Protein AF-A0A5P1V327-F1 (afdb_monomer)

Mean predicted aligned error: 9.62 Å

Sequence (192 aa):
MDKKFLIKRLPLVLVLVLLLPSCALKERFQEFKDDNLERAKVFLARLPLVKRYVSLYPPPKEFYQEVKGMVEWIKGAKVPDLYKEEQKAVLKHWEEIENLYKSKYYRRCERELKKLKPKAETLKNKLETYRETLKREAMQKYQALEQKAKEVLKTKKGEDRLKIELYLWKLRSLITLEDYDSFNKEIENAPF

Structure (mmCIF, N/CA/C/O backbone):
data_AF-A0A5P1V327-F1
#
_entry.id   AF-A0A5P1V327-F1
#
loop_
_atom_site.group_PDB
_atom_site.id
_atom_site.type_symbol
_atom_site.label_atom_id
_atom_site.label_alt_id
_atom_site.label_comp_id
_atom_site.label_asym_id
_atom_site.label_entity_id
_atom_site.label_seq_id
_atom_site.pdbx_PDB_ins_co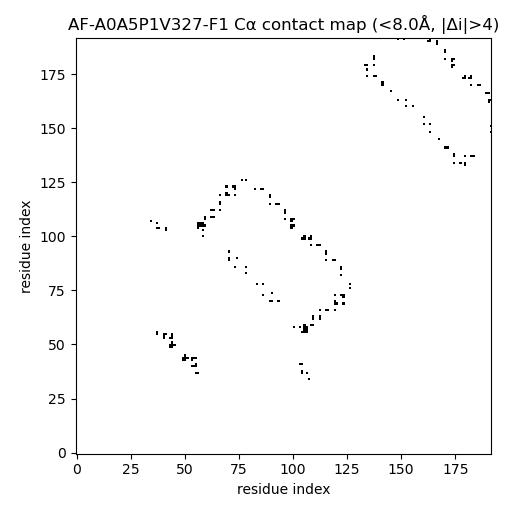de
_atom_site.Cartn_x
_atom_site.Cartn_y
_atom_site.Cartn_z
_atom_site.occupancy
_atom_site.B_iso_or_equiv
_atom_site.auth_seq_id
_atom_site.auth_comp_id
_atom_site.auth_asym_id
_atom_site.auth_atom_id
_atom_site.pdbx_PDB_model_num
ATOM 1 N N . MET A 1 1 ? 8.138 55.073 -18.328 1.00 48.94 1 MET A N 1
ATOM 2 C CA . MET A 1 1 ? 8.873 53.788 -18.280 1.00 48.94 1 MET A CA 1
ATOM 3 C C . MET A 1 1 ? 9.273 53.408 -19.695 1.00 48.94 1 MET A C 1
ATOM 5 O O . MET A 1 1 ? 8.411 53.228 -20.547 1.00 48.94 1 MET A O 1
ATOM 9 N N . ASP A 1 2 ? 10.576 53.412 -19.965 1.00 46.69 2 ASP A N 1
ATOM 10 C CA . ASP A 1 2 ? 11.146 53.444 -21.312 1.00 46.69 2 ASP A CA 1
ATOM 11 C C . ASP A 1 2 ? 10.927 52.163 -22.124 1.00 46.69 2 ASP A C 1
ATOM 13 O O . ASP A 1 2 ? 11.468 51.101 -21.813 1.00 46.69 2 ASP A O 1
ATOM 17 N N . LYS A 1 3 ? 10.232 52.290 -23.264 1.00 50.75 3 LYS A N 1
ATOM 18 C CA . LYS A 1 3 ? 10.083 51.232 -24.285 1.00 50.75 3 LYS A CA 1
ATOM 19 C C . LYS A 1 3 ? 11.436 50.675 -24.771 1.00 50.75 3 LYS A C 1
ATOM 21 O O . LYS A 1 3 ? 11.522 49.516 -25.165 1.00 50.75 3 LYS A O 1
ATOM 26 N N . LYS A 1 4 ? 12.515 51.464 -24.676 1.00 51.09 4 LYS A N 1
ATOM 27 C CA . LYS A 1 4 ? 13.894 51.048 -25.000 1.00 51.09 4 LYS A CA 1
ATOM 28 C C . LYS A 1 4 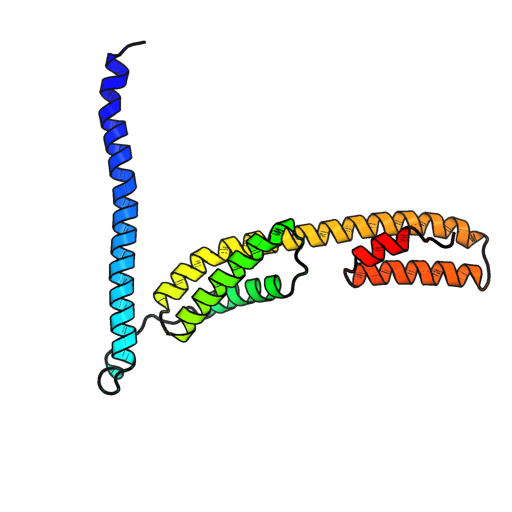? 14.471 50.015 -24.017 1.00 51.09 4 LYS A C 1
ATOM 30 O O . LYS A 1 4 ? 15.360 49.257 -24.398 1.00 51.09 4 LYS A O 1
ATOM 35 N N . PHE A 1 5 ? 13.970 49.958 -22.781 1.00 50.47 5 PHE A N 1
ATOM 36 C CA . PHE A 1 5 ? 14.443 49.026 -21.750 1.00 50.47 5 PHE A CA 1
ATOM 37 C C . PHE A 1 5 ? 13.876 47.608 -21.948 1.00 50.47 5 PHE A C 1
ATOM 39 O O . PHE A 1 5 ? 14.581 46.621 -21.746 1.00 50.47 5 PHE A O 1
ATOM 46 N N . LEU A 1 6 ? 12.631 47.511 -22.430 1.00 51.97 6 LEU A N 1
ATOM 47 C CA . LEU A 1 6 ? 11.965 46.248 -22.779 1.00 51.97 6 LEU A CA 1
ATOM 48 C C . LEU A 1 6 ? 12.607 45.569 -23.999 1.00 51.97 6 LEU A C 1
ATOM 50 O O . LEU A 1 6 ? 12.879 44.372 -23.958 1.00 51.97 6 LEU A O 1
ATOM 54 N N . ILE A 1 7 ? 12.934 46.331 -25.049 1.00 57.59 7 ILE A N 1
ATOM 55 C CA . ILE A 1 7 ? 13.516 45.792 -26.293 1.00 57.59 7 ILE A CA 1
ATOM 56 C C . ILE A 1 7 ? 14.935 45.243 -26.067 1.00 57.59 7 ILE A C 1
ATOM 58 O O . ILE A 1 7 ? 15.289 44.218 -26.640 1.00 57.59 7 ILE A O 1
ATOM 62 N N . LYS A 1 8 ? 15.738 45.862 -25.187 1.00 58.59 8 LYS A N 1
ATOM 63 C CA . LYS A 1 8 ? 17.104 45.390 -24.885 1.00 58.59 8 LYS A CA 1
ATOM 64 C C . LYS A 1 8 ? 17.148 44.062 -24.120 1.00 58.59 8 LYS A C 1
ATOM 66 O O . LYS A 1 8 ? 18.130 43.338 -24.245 1.00 58.59 8 LYS A O 1
ATOM 71 N N . ARG A 1 9 ? 16.115 43.726 -23.337 1.00 59.72 9 ARG A N 1
ATOM 72 C CA . ARG A 1 9 ? 16.033 42.449 -22.595 1.00 59.72 9 ARG A CA 1
ATOM 73 C C . ARG A 1 9 ? 15.237 41.366 -23.325 1.00 59.72 9 ARG A C 1
ATOM 75 O O . ARG A 1 9 ? 15.410 40.192 -23.013 1.00 59.72 9 ARG A O 1
ATOM 82 N N . LEU A 1 10 ? 14.430 41.738 -24.319 1.00 64.50 10 LEU A N 1
ATOM 83 C CA . LEU A 1 10 ? 13.657 40.815 -25.152 1.00 64.50 10 LEU A CA 1
ATOM 84 C C . LEU A 1 10 ? 14.494 39.705 -25.819 1.00 64.50 10 LEU A C 1
ATOM 86 O O . LEU A 1 10 ? 14.095 38.551 -25.695 1.00 64.50 10 LEU A O 1
ATOM 90 N N . PRO A 1 11 ? 15.655 39.974 -26.460 1.00 70.31 11 PRO A N 1
ATOM 91 C CA . PRO A 1 11 ? 16.468 38.909 -27.051 1.00 70.31 11 PRO A CA 1
ATOM 92 C C . PRO A 1 11 ? 17.059 37.978 -25.989 1.00 70.31 11 PRO A C 1
ATOM 94 O O . PRO A 1 11 ? 17.194 36.788 -26.236 1.00 70.31 11 PRO A O 1
ATOM 97 N N . LEU A 1 12 ? 17.347 38.484 -24.786 1.00 66.44 12 LEU A N 1
ATOM 98 C CA . LEU A 1 12 ? 17.866 37.675 -23.683 1.00 66.44 12 LEU A CA 1
ATOM 99 C C . LEU A 1 12 ? 16.795 36.713 -23.146 1.00 66.44 12 LEU A C 1
ATOM 101 O O . LEU A 1 12 ? 17.078 35.543 -22.909 1.00 66.44 12 LEU A O 1
ATOM 105 N N . VAL A 1 13 ? 15.548 37.186 -23.031 1.00 67.31 13 VAL A N 1
ATOM 106 C CA . VAL A 1 13 ? 14.386 36.350 -22.692 1.00 67.31 13 VAL A CA 1
ATOM 107 C C . VAL A 1 13 ? 14.095 35.346 -23.809 1.00 67.31 13 VAL A C 1
ATOM 109 O O . VAL A 1 13 ? 13.859 34.181 -23.515 1.00 67.31 13 VAL A O 1
ATOM 112 N N . LEU A 1 14 ? 14.177 35.7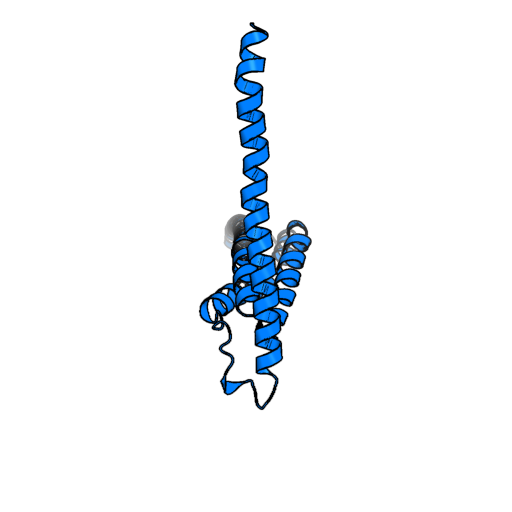49 -25.082 1.00 65.50 14 LEU A N 1
ATOM 113 C CA . LEU A 1 14 ? 13.964 34.852 -26.223 1.00 65.50 14 LEU A CA 1
ATOM 114 C C . LEU A 1 14 ? 15.028 33.743 -26.285 1.00 65.50 14 LEU A C 1
ATOM 116 O O . LEU A 1 14 ? 14.694 32.586 -26.512 1.00 65.50 14 LEU A O 1
ATOM 120 N N . VAL A 1 15 ? 16.296 34.076 -26.026 1.00 65.44 15 VAL A N 1
ATOM 121 C CA . VAL A 1 15 ? 17.403 33.109 -25.948 1.00 65.44 15 VAL A CA 1
ATOM 122 C C . VAL A 1 15 ? 17.220 32.161 -24.760 1.00 65.44 15 VAL A C 1
ATOM 124 O O . VAL A 1 15 ? 17.385 30.957 -24.928 1.00 65.44 15 VAL A O 1
ATOM 127 N N . LEU A 1 16 ? 16.795 32.651 -23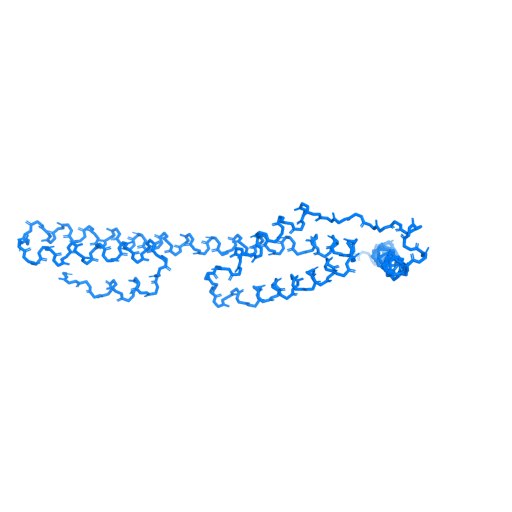.589 1.00 62.75 16 LEU A N 1
ATOM 128 C CA . LEU A 1 16 ? 16.449 31.790 -22.450 1.00 62.75 16 LEU A CA 1
ATOM 129 C C . LEU A 1 16 ? 15.275 30.849 -22.770 1.00 62.75 16 LEU A C 1
ATOM 131 O O . LEU A 1 16 ? 15.351 29.658 -22.479 1.00 62.75 16 LEU A O 1
ATOM 135 N N . VAL A 1 17 ? 14.223 31.350 -23.421 1.00 62.03 17 VAL A N 1
ATOM 136 C CA . VAL A 1 17 ? 13.046 30.558 -23.820 1.00 62.03 17 VAL A CA 1
ATOM 137 C C . VAL A 1 17 ? 13.381 29.533 -24.911 1.00 62.03 17 VAL A C 1
ATOM 139 O O . VAL A 1 17 ? 12.777 28.466 -24.929 1.00 62.03 17 VAL A O 1
ATOM 142 N N . LEU A 1 18 ? 14.363 29.801 -25.779 1.00 58.56 18 LEU A N 1
ATOM 143 C CA . LEU A 1 18 ? 14.831 28.867 -26.813 1.00 58.56 18 LEU A CA 1
ATOM 144 C C . LEU A 1 18 ? 15.860 27.846 -26.294 1.00 58.56 18 LEU A C 1
ATOM 146 O O . LEU A 1 18 ? 15.922 26.728 -26.806 1.00 58.56 18 LEU A O 1
ATOM 150 N N . LEU A 1 19 ? 16.640 28.180 -25.261 1.00 56.69 19 LEU A N 1
ATOM 151 C CA . LEU A 1 19 ? 17.625 27.268 -24.667 1.00 56.69 19 LEU A CA 1
ATOM 152 C C . LEU A 1 19 ? 16.987 26.238 -23.725 1.00 56.69 19 LEU A C 1
ATOM 154 O O . LEU A 1 19 ? 17.408 25.082 -23.728 1.00 56.69 19 LEU A O 1
ATOM 158 N N . LEU A 1 20 ? 15.943 26.605 -22.977 1.00 56.72 20 LEU A N 1
ATOM 159 C CA . LEU A 1 20 ? 15.211 25.692 -22.085 1.00 56.72 20 LEU A CA 1
ATOM 160 C C . LEU A 1 20 ? 14.686 24.411 -22.781 1.00 56.72 20 LEU A C 1
ATOM 162 O O . LEU A 1 20 ? 14.928 23.318 -22.260 1.00 56.72 20 LEU A O 1
ATOM 166 N N . PRO A 1 21 ? 14.033 24.471 -23.960 1.00 59.50 21 PRO A N 1
ATOM 167 C CA . PRO A 1 21 ? 13.582 23.272 -24.659 1.00 59.50 21 PRO A CA 1
ATOM 168 C C . PRO A 1 21 ? 14.732 22.454 -25.254 1.00 59.50 21 PRO A C 1
ATOM 170 O O . PRO A 1 21 ? 14.562 21.250 -25.419 1.00 59.50 21 PRO A O 1
ATOM 173 N N . SER A 1 22 ? 15.903 23.043 -25.534 1.00 60.03 22 SER A N 1
ATOM 174 C CA . SER A 1 22 ? 17.041 22.306 -26.108 1.00 60.03 22 SER A CA 1
ATOM 175 C C . SER A 1 22 ? 17.612 21.242 -25.161 1.00 60.03 22 SER A C 1
ATOM 177 O O . SER A 1 22 ? 17.967 20.152 -25.615 1.00 60.03 22 SER A O 1
ATOM 179 N N . CYS A 1 23 ? 17.624 21.498 -23.846 1.00 60.97 23 CYS A N 1
ATOM 180 C CA . CYS A 1 23 ? 18.054 20.511 -22.849 1.00 60.97 23 CYS A CA 1
ATOM 181 C C . CYS A 1 23 ? 17.059 19.350 -22.747 1.00 60.97 23 CYS A C 1
ATOM 183 O O . CYS A 1 23 ? 17.459 18.190 -22.842 1.00 60.97 23 CYS A O 1
ATOM 185 N N . ALA A 1 24 ? 15.760 19.652 -22.662 1.00 68.06 24 ALA A N 1
ATOM 186 C CA . ALA A 1 24 ? 14.712 18.632 -22.626 1.00 68.06 24 ALA A CA 1
ATOM 187 C C . ALA A 1 24 ? 14.662 17.797 -23.922 1.00 68.06 24 ALA A C 1
ATOM 189 O O . ALA A 1 24 ? 14.423 16.589 -23.880 1.00 68.06 24 ALA A O 1
ATOM 190 N N . LEU A 1 25 ? 14.918 18.411 -25.085 1.00 71.25 25 LEU A N 1
ATOM 191 C CA . LEU A 1 25 ? 14.993 17.697 -26.364 1.00 71.25 25 LEU A CA 1
ATOM 192 C C . LEU A 1 25 ? 16.201 16.758 -26.418 1.00 71.25 25 LEU A C 1
ATOM 194 O O . LEU A 1 25 ? 16.084 15.633 -26.904 1.00 71.25 25 LEU A O 1
ATOM 198 N N . LYS A 1 26 ? 17.352 17.209 -25.907 1.00 75.69 26 LYS A N 1
ATOM 199 C CA . LYS A 1 26 ? 18.582 16.416 -25.856 1.00 75.69 26 LYS A CA 1
ATOM 200 C C . LYS A 1 26 ? 18.420 15.193 -24.955 1.00 75.69 26 LYS A C 1
ATOM 202 O O . LYS A 1 26 ? 18.813 14.101 -25.358 1.00 75.69 26 LYS A O 1
ATOM 207 N N . GLU A 1 27 ? 17.799 15.353 -23.787 1.00 75.44 27 GLU A N 1
ATOM 208 C CA . GLU A 1 27 ? 17.474 14.236 -22.890 1.00 75.44 27 GLU A CA 1
ATOM 209 C C . GLU A 1 27 ? 16.523 13.236 -23.555 1.00 75.44 27 GLU A C 1
ATOM 211 O O . GLU A 1 27 ? 16.830 12.048 -23.601 1.00 75.44 27 GLU A O 1
ATOM 216 N N . ARG A 1 28 ? 15.431 13.705 -24.174 1.00 73.38 28 ARG A N 1
ATOM 217 C CA . ARG A 1 28 ? 14.491 12.832 -24.905 1.00 73.38 28 ARG A CA 1
ATOM 218 C C . ARG A 1 28 ? 15.150 12.081 -26.061 1.00 73.38 28 ARG A C 1
ATOM 220 O O . ARG A 1 28 ? 14.856 10.908 -26.282 1.00 73.38 28 ARG A O 1
ATOM 227 N N . PHE A 1 29 ? 16.037 12.738 -26.807 1.00 81.75 29 PHE A N 1
ATOM 228 C CA . PHE A 1 29 ? 16.769 12.097 -27.899 1.00 81.75 29 PHE A CA 1
ATOM 229 C C . PHE A 1 29 ? 17.739 11.030 -27.379 1.00 81.75 29 PHE A C 1
ATOM 231 O O . PHE A 1 29 ? 17.845 9.943 -27.953 1.00 81.75 29 PHE A O 1
ATOM 238 N N . GLN A 1 30 ? 18.413 11.318 -26.266 1.00 81.75 30 GLN A N 1
ATOM 239 C CA . GLN A 1 30 ? 19.296 10.367 -25.608 1.00 81.75 30 GLN A CA 1
ATOM 240 C C . GLN A 1 30 ? 18.511 9.153 -25.088 1.00 81.75 30 GLN A C 1
ATOM 242 O O . GLN A 1 30 ? 18.901 8.021 -25.370 1.00 81.75 30 GLN A O 1
ATOM 247 N N . GLU A 1 31 ? 17.364 9.369 -24.435 1.00 85.81 31 GLU A N 1
ATOM 248 C CA . GLU A 1 31 ? 16.456 8.297 -24.007 1.00 85.81 31 GLU A CA 1
ATOM 249 C C . GLU A 1 31 ? 15.990 7.433 -25.183 1.00 85.81 31 GLU A C 1
ATOM 251 O O . GLU A 1 31 ? 16.038 6.208 -25.098 1.00 85.81 31 GLU A O 1
ATOM 256 N N . PHE A 1 32 ? 15.609 8.045 -26.308 1.00 83.94 32 PHE A N 1
ATOM 257 C CA . PHE A 1 32 ? 15.207 7.314 -27.511 1.00 83.94 32 PHE A CA 1
ATOM 258 C C . PHE A 1 32 ? 16.331 6.425 -28.061 1.00 83.94 32 PHE A C 1
ATOM 260 O O . PHE A 1 32 ? 16.110 5.256 -28.390 1.00 83.94 32 PHE A O 1
ATOM 267 N N . LYS A 1 33 ? 17.555 6.961 -28.151 1.00 87.69 33 LYS A N 1
ATOM 268 C CA . LYS A 1 33 ? 18.732 6.196 -28.589 1.00 87.69 33 LYS A CA 1
ATOM 269 C C . LYS A 1 33 ? 19.001 5.020 -27.652 1.00 87.69 33 LYS A C 1
ATOM 271 O O . LYS A 1 33 ? 19.255 3.904 -28.107 1.00 87.69 33 LYS A O 1
ATOM 276 N N . ASP A 1 34 ? 18.924 5.279 -26.355 1.00 88.44 34 ASP A N 1
ATOM 277 C CA . ASP A 1 34 ? 19.158 4.299 -25.306 1.00 88.44 34 ASP A CA 1
ATOM 278 C C . ASP A 1 34 ? 18.118 3.169 -25.317 1.00 88.44 34 ASP A C 1
ATOM 280 O O . ASP A 1 34 ? 18.484 2.004 -25.148 1.00 88.44 34 ASP A O 1
ATOM 284 N N . ASP A 1 35 ? 16.859 3.490 -25.610 1.00 88.62 35 ASP A N 1
ATOM 285 C CA . ASP A 1 35 ? 15.757 2.526 -25.685 1.00 88.62 35 ASP A CA 1
ATOM 286 C C . ASP A 1 35 ? 15.859 1.621 -26.907 1.00 88.62 35 ASP A C 1
ATOM 288 O O . ASP A 1 35 ? 15.626 0.413 -26.818 1.00 88.62 35 ASP A O 1
ATOM 292 N N . ASN A 1 36 ? 16.243 2.183 -28.053 1.00 89.50 36 ASN A N 1
ATOM 293 C CA . ASN A 1 36 ? 16.472 1.393 -29.258 1.00 89.50 36 ASN A CA 1
ATOM 294 C C . ASN A 1 36 ? 17.679 0.468 -29.095 1.00 89.50 36 ASN A C 1
ATOM 296 O O . ASN A 1 36 ? 17.618 -0.698 -29.492 1.00 89.50 36 ASN A O 1
ATOM 300 N N . LEU A 1 37 ? 18.752 0.957 -28.465 1.00 90.25 37 LEU A N 1
ATOM 301 C CA . LEU A 1 37 ? 19.921 0.140 -28.153 1.00 90.25 37 LEU A CA 1
ATOM 302 C C . LEU A 1 37 ? 19.561 -1.000 -27.195 1.00 90.25 37 LEU A C 1
ATOM 304 O O . LEU A 1 37 ? 19.959 -2.142 -27.423 1.00 90.25 37 LEU A O 1
ATOM 308 N N . GLU A 1 38 ? 18.800 -0.712 -26.137 1.00 91.88 38 GLU A N 1
ATOM 309 C CA . GLU A 1 38 ? 18.330 -1.733 -25.204 1.00 91.88 38 GLU A CA 1
ATOM 310 C C . GLU A 1 38 ? 17.450 -2.768 -25.911 1.00 91.88 38 GLU A C 1
ATOM 312 O O . GLU A 1 38 ? 17.677 -3.965 -25.754 1.00 91.88 38 GLU A O 1
ATOM 317 N N . ARG A 1 39 ? 16.512 -2.335 -26.760 1.00 92.50 39 ARG A N 1
ATOM 318 C CA . ARG A 1 39 ? 15.658 -3.236 -27.546 1.00 92.50 39 ARG A CA 1
ATOM 319 C C . ARG A 1 39 ? 16.462 -4.155 -28.454 1.00 92.50 39 ARG A C 1
ATOM 321 O O . ARG A 1 39 ? 16.208 -5.359 -28.464 1.00 92.50 39 ARG A O 1
ATOM 328 N N . ALA A 1 40 ? 17.446 -3.615 -29.169 1.00 91.44 40 ALA A N 1
ATOM 329 C CA . ALA A 1 40 ? 18.338 -4.410 -30.003 1.00 91.44 40 ALA A CA 1
ATOM 330 C C . ALA A 1 40 ? 19.111 -5.436 -29.162 1.00 91.44 40 ALA A C 1
ATOM 332 O O . ALA A 1 40 ? 19.130 -6.618 -29.498 1.00 91.44 40 ALA A O 1
ATOM 333 N N . LYS A 1 41 ? 19.680 -5.024 -28.022 1.00 91.62 41 LYS A N 1
ATOM 334 C CA . LYS A 1 41 ? 20.392 -5.933 -27.113 1.00 91.62 41 LYS A CA 1
ATOM 335 C C . LYS A 1 41 ? 19.482 -7.026 -26.548 1.00 91.62 41 LYS A C 1
ATOM 337 O O . LYS A 1 41 ? 19.856 -8.194 -26.580 1.00 91.62 41 LYS A O 1
ATOM 342 N N . VAL A 1 42 ? 18.282 -6.688 -26.077 1.00 92.12 42 VAL A N 1
ATOM 343 C CA . VAL A 1 42 ? 17.308 -7.666 -25.559 1.00 92.12 42 VAL A CA 1
ATOM 344 C C . VAL A 1 42 ? 16.898 -8.660 -26.645 1.00 92.12 42 VAL A C 1
ATOM 346 O O . VAL A 1 42 ? 16.807 -9.854 -26.366 1.00 92.12 42 VAL A O 1
ATOM 349 N N . PHE A 1 43 ? 16.688 -8.196 -27.880 1.00 92.31 43 PHE A N 1
ATOM 350 C CA . PHE A 1 43 ? 16.395 -9.063 -29.020 1.00 92.31 43 PHE A CA 1
ATOM 351 C C . PHE A 1 43 ? 17.562 -10.013 -29.326 1.00 92.31 43 PHE A C 1
ATOM 353 O O . PHE A 1 43 ? 17.375 -11.229 -29.347 1.00 92.31 43 PHE A O 1
ATOM 360 N N . LEU A 1 44 ? 18.778 -9.482 -29.482 1.00 91.88 44 LEU A N 1
ATOM 361 C CA . LEU A 1 44 ? 19.971 -10.280 -29.784 1.00 91.88 44 LEU A CA 1
ATOM 362 C C . LEU A 1 44 ? 20.301 -11.283 -28.667 1.00 91.88 44 LEU A C 1
ATOM 364 O O . LEU A 1 44 ? 20.727 -12.400 -28.949 1.00 91.88 44 LEU A O 1
ATOM 368 N N . ALA A 1 45 ? 20.042 -10.931 -27.404 1.00 90.06 45 ALA A N 1
ATOM 369 C CA . ALA A 1 45 ? 20.228 -11.819 -26.257 1.00 90.06 45 ALA A CA 1
ATOM 370 C C . ALA A 1 45 ? 19.281 -13.036 -26.250 1.00 90.06 45 ALA A C 1
ATOM 372 O O . ALA A 1 45 ? 19.524 -13.993 -25.512 1.00 90.06 45 ALA A O 1
ATOM 373 N N . ARG A 1 46 ? 18.213 -13.031 -27.062 1.00 90.25 46 ARG A N 1
ATOM 374 C CA . ARG A 1 46 ? 17.320 -14.189 -27.254 1.00 90.25 46 ARG A CA 1
ATOM 375 C C . ARG A 1 46 ? 17.817 -15.148 -28.338 1.00 90.25 46 ARG A C 1
ATOM 377 O O . ARG A 1 46 ? 17.352 -16.282 -28.387 1.00 90.25 46 ARG A O 1
ATOM 384 N N . LEU A 1 47 ? 18.766 -14.731 -29.180 1.00 91.56 47 LEU A N 1
ATOM 385 C CA . LEU A 1 47 ? 19.304 -15.562 -30.255 1.00 91.56 47 LEU A CA 1
ATOM 386 C C . LEU A 1 47 ? 20.412 -16.492 -29.720 1.00 91.56 47 LEU A C 1
ATOM 388 O O . LEU A 1 47 ? 21.378 -16.012 -29.119 1.00 91.56 47 LEU A O 1
ATOM 392 N N . PRO A 1 48 ? 20.339 -17.816 -29.953 1.00 86.44 48 PRO A N 1
ATOM 393 C CA . PRO A 1 48 ? 21.209 -18.801 -29.300 1.00 86.44 48 PRO A CA 1
ATOM 394 C C . PRO A 1 48 ? 22.705 -18.630 -29.604 1.00 86.44 48 PRO A C 1
ATOM 396 O O . PRO A 1 48 ? 23.526 -18.877 -28.723 1.00 86.44 48 PRO A O 1
ATOM 399 N N . LEU A 1 49 ? 23.059 -18.164 -30.806 1.00 88.62 49 LEU A N 1
ATOM 400 C CA . LEU A 1 49 ? 24.452 -17.969 -31.236 1.00 88.62 49 LEU A CA 1
ATOM 401 C C . LEU A 1 49 ? 25.040 -16.619 -30.800 1.00 88.62 49 LEU A C 1
ATOM 403 O O . LEU A 1 49 ? 26.250 -16.494 -30.614 1.00 88.62 49 LEU A O 1
ATOM 407 N N . VAL A 1 50 ? 24.183 -15.613 -30.618 1.00 87.00 50 VAL A N 1
ATOM 408 C CA . VAL A 1 50 ? 24.599 -14.224 -30.376 1.00 87.00 50 VAL A CA 1
ATOM 409 C C . VAL A 1 50 ? 24.556 -13.877 -28.888 1.00 87.00 50 VAL A C 1
ATOM 411 O O . VAL A 1 50 ? 25.337 -13.042 -28.437 1.00 87.00 50 VAL A O 1
ATOM 414 N N . LYS A 1 51 ? 23.729 -14.568 -28.086 1.00 87.12 51 LYS A N 1
ATOM 415 C CA . LYS A 1 51 ? 23.514 -14.263 -26.659 1.00 87.12 51 LYS A CA 1
ATOM 416 C C . LYS A 1 51 ? 24.794 -14.138 -25.828 1.00 87.12 51 LYS A C 1
ATOM 418 O O . LYS A 1 51 ? 24.855 -13.289 -24.949 1.00 87.12 51 LYS A O 1
ATOM 423 N N . ARG A 1 52 ? 25.825 -14.946 -26.114 1.00 89.19 52 ARG A N 1
ATOM 424 C CA . ARG A 1 52 ? 27.101 -14.940 -25.369 1.00 89.19 52 ARG A CA 1
ATOM 425 C C . ARG A 1 52 ? 27.934 -13.673 -25.591 1.00 89.19 52 ARG A C 1
ATOM 427 O O . ARG A 1 52 ? 28.820 -13.390 -24.799 1.00 89.19 52 ARG A O 1
ATOM 434 N N . TYR A 1 53 ? 27.639 -12.923 -26.651 1.00 88.62 53 TYR A N 1
ATOM 435 C CA . TYR A 1 53 ? 28.334 -11.690 -27.023 1.00 88.62 53 TYR A CA 1
ATOM 436 C C . TYR A 1 53 ? 27.557 -10.428 -26.638 1.00 88.62 53 TYR A C 1
ATOM 438 O O . TYR A 1 53 ? 28.026 -9.315 -26.866 1.00 88.62 53 TYR A O 1
ATOM 446 N N . VAL A 1 54 ? 26.359 -10.579 -26.065 1.00 88.06 54 VAL A N 1
ATOM 447 C CA . VAL A 1 54 ? 25.483 -9.458 -25.730 1.00 88.06 54 VAL A CA 1
ATOM 448 C C . VAL A 1 54 ? 25.397 -9.317 -24.221 1.00 88.06 54 VAL A C 1
ATOM 450 O O . VAL A 1 54 ? 24.763 -10.118 -23.541 1.00 88.06 54 VAL A O 1
ATOM 453 N N . SER A 1 55 ? 25.998 -8.249 -23.704 1.00 89.44 55 SER A N 1
ATOM 454 C CA . SER A 1 55 ? 25.821 -7.846 -22.311 1.00 89.44 55 SER A CA 1
ATOM 455 C C . SER A 1 55 ? 24.602 -6.929 -22.178 1.00 89.44 55 SER A C 1
ATOM 457 O O . SER A 1 55 ? 24.534 -5.858 -22.802 1.00 89.44 55 SER A O 1
ATOM 459 N N . LEU A 1 56 ? 23.624 -7.379 -21.389 1.00 90.56 56 LEU A N 1
ATOM 460 C CA . LEU A 1 56 ? 22.445 -6.599 -21.020 1.00 90.56 56 LEU A CA 1
ATOM 461 C C . LEU A 1 56 ? 22.777 -5.628 -19.884 1.00 90.56 56 LEU A C 1
ATOM 463 O O . LEU A 1 56 ? 23.709 -5.844 -19.112 1.00 90.56 56 LEU A O 1
ATOM 467 N N . TYR A 1 57 ? 21.978 -4.568 -19.769 1.00 90.69 57 TYR A N 1
ATOM 468 C CA . TYR A 1 57 ? 22.019 -3.698 -18.597 1.00 90.69 57 TYR A CA 1
ATOM 469 C C . TYR A 1 57 ? 21.731 -4.527 -17.327 1.00 90.69 57 TYR A C 1
ATOM 471 O O . TYR A 1 57 ? 20.865 -5.402 -17.386 1.00 90.69 57 TYR A O 1
ATOM 479 N N . PRO A 1 58 ? 22.441 -4.326 -16.202 1.00 93.25 58 PRO A N 1
ATOM 480 C CA . PRO A 1 58 ? 22.206 -5.116 -14.999 1.00 93.25 58 PRO A CA 1
ATOM 481 C C . PRO A 1 58 ? 20.791 -4.879 -14.438 1.00 93.25 58 PRO A C 1
ATOM 483 O O . PRO A 1 58 ? 20.269 -3.767 -14.516 1.00 93.25 58 PRO A O 1
ATOM 486 N N . PRO A 1 59 ? 20.146 -5.903 -13.855 1.00 94.75 59 PRO A N 1
ATOM 487 C CA . PRO A 1 59 ? 18.823 -5.747 -13.264 1.00 94.75 59 PRO A CA 1
ATOM 488 C C . PRO A 1 59 ? 18.877 -4.845 -12.016 1.00 94.75 59 PRO A C 1
ATOM 490 O O . PRO A 1 59 ? 19.683 -5.119 -11.123 1.00 94.75 59 PRO A O 1
ATOM 493 N N . PRO A 1 60 ? 17.982 -3.845 -11.875 1.00 95.25 60 PRO A N 1
ATOM 494 C CA . PRO A 1 60 ? 17.922 -2.973 -10.699 1.00 95.25 60 PRO A CA 1
ATOM 495 C C . PRO A 1 60 ? 17.233 -3.687 -9.522 1.00 95.25 60 PRO A C 1
ATOM 497 O O . PRO A 1 60 ? 16.143 -3.307 -9.108 1.00 95.25 60 PRO A O 1
ATOM 500 N N . LYS A 1 61 ? 17.819 -4.786 -9.022 1.00 96.00 61 LYS A N 1
ATOM 501 C CA . LYS A 1 61 ? 17.169 -5.706 -8.066 1.00 96.00 61 LYS A CA 1
ATOM 502 C C . LYS A 1 61 ? 16.731 -5.019 -6.775 1.00 96.00 61 LYS A C 1
ATOM 504 O O . LYS A 1 61 ? 15.565 -5.125 -6.418 1.00 96.00 61 LYS A O 1
ATOM 509 N N . GLU A 1 62 ? 17.647 -4.337 -6.095 1.00 96.44 62 GLU A N 1
ATOM 510 C CA . GLU A 1 62 ? 17.376 -3.698 -4.800 1.00 96.44 62 GLU A CA 1
ATOM 511 C C . GLU A 1 62 ? 16.302 -2.622 -4.939 1.00 96.44 62 GLU A C 1
ATOM 513 O O . GLU A 1 62 ? 15.287 -2.659 -4.250 1.00 96.44 62 GLU A O 1
ATOM 518 N N . PHE A 1 63 ? 16.471 -1.739 -5.924 1.00 96.00 63 PHE A N 1
ATOM 519 C CA . PHE A 1 63 ? 15.527 -0.663 -6.195 1.00 96.00 63 PHE A CA 1
ATOM 520 C C . PHE A 1 63 ? 14.138 -1.178 -6.598 1.00 96.00 63 PHE A C 1
ATOM 522 O O . PHE A 1 63 ? 13.118 -0.642 -6.175 1.00 96.00 63 PHE A O 1
ATOM 529 N N . TYR A 1 64 ? 14.085 -2.263 -7.375 1.00 97.00 64 TYR A N 1
ATOM 530 C CA . TYR A 1 64 ? 12.832 -2.929 -7.712 1.00 97.00 64 TYR A CA 1
ATOM 531 C C . TYR A 1 64 ? 12.131 -3.485 -6.468 1.00 97.00 64 TYR A C 1
ATOM 533 O O . TYR A 1 64 ? 10.929 -3.286 -6.323 1.00 97.00 64 TYR A O 1
ATOM 541 N N . GLN A 1 65 ? 12.854 -4.166 -5.569 1.00 97.75 65 GLN A N 1
ATOM 542 C CA . GLN A 1 65 ? 12.262 -4.720 -4.344 1.00 97.75 65 GLN A CA 1
ATOM 543 C C . GLN A 1 65 ? 11.784 -3.625 -3.388 1.00 97.75 65 GLN A C 1
ATOM 545 O O . GLN A 1 65 ? 10.714 -3.759 -2.800 1.00 97.75 65 GLN A O 1
ATOM 550 N N . GLU A 1 66 ? 12.535 -2.528 -3.276 1.00 97.00 66 GLU A N 1
ATOM 551 C CA . GLU A 1 66 ? 12.146 -1.367 -2.473 1.00 97.00 66 GLU A CA 1
ATOM 552 C C . GLU A 1 66 ? 10.791 -0.806 -2.936 1.00 97.00 66 GLU A C 1
ATOM 554 O O . GLU A 1 66 ? 9.844 -0.712 -2.153 1.00 97.00 66 GLU A O 1
ATOM 559 N N . VAL A 1 67 ? 10.667 -0.488 -4.230 1.00 97.19 67 VAL A N 1
ATOM 560 C CA . VAL A 1 67 ? 9.421 0.053 -4.795 1.00 97.19 67 VAL A CA 1
ATOM 561 C C . VAL A 1 67 ? 8.298 -0.985 -4.746 1.00 97.19 67 VAL A C 1
ATOM 563 O O . VAL A 1 67 ? 7.163 -0.634 -4.424 1.00 97.19 67 VAL A O 1
ATOM 566 N N . LYS A 1 68 ? 8.605 -2.266 -4.986 1.00 97.69 68 LYS A N 1
ATOM 567 C CA . LYS A 1 68 ? 7.638 -3.363 -4.874 1.00 97.69 68 LYS A CA 1
ATOM 568 C C . LYS A 1 68 ? 7.002 -3.410 -3.485 1.00 97.69 68 LYS A C 1
ATOM 570 O O . LYS A 1 68 ? 5.780 -3.460 -3.395 1.00 97.69 68 LYS A O 1
ATOM 575 N N . GLY A 1 69 ? 7.804 -3.338 -2.421 1.00 97.25 69 GLY A N 1
ATOM 576 C CA . GLY A 1 69 ? 7.295 -3.359 -1.047 1.00 97.25 69 GLY A CA 1
ATOM 577 C C . GLY A 1 69 ? 6.341 -2.196 -0.750 1.00 97.25 69 GLY A C 1
ATOM 578 O O . GLY A 1 69 ? 5.314 -2.387 -0.099 1.00 97.25 69 GLY A O 1
ATOM 579 N N . MET A 1 70 ? 6.623 -1.000 -1.281 1.00 96.75 70 MET A N 1
ATOM 580 C CA . MET A 1 70 ? 5.707 0.141 -1.157 1.00 96.75 70 MET A CA 1
ATOM 581 C C . MET A 1 70 ? 4.387 -0.102 -1.890 1.00 96.75 70 MET A C 1
ATOM 583 O O . MET A 1 70 ? 3.318 0.151 -1.337 1.00 96.75 70 MET A O 1
ATOM 587 N N . VAL A 1 71 ? 4.447 -0.603 -3.125 1.00 96.81 71 VAL A N 1
ATOM 588 C CA . VAL A 1 71 ? 3.248 -0.855 -3.934 1.00 96.81 71 VAL A CA 1
ATOM 589 C C . VAL A 1 71 ? 2.400 -1.982 -3.342 1.00 96.81 71 VAL A C 1
ATOM 591 O O . VAL A 1 71 ? 1.177 -1.866 -3.312 1.00 96.81 71 VAL A O 1
ATOM 594 N N . GLU A 1 72 ? 3.017 -3.045 -2.822 1.00 97.31 72 GLU A N 1
ATOM 595 C CA . GLU A 1 72 ? 2.306 -4.134 -2.141 1.00 97.31 72 GLU A CA 1
ATOM 596 C C . GLU A 1 72 ? 1.576 -3.639 -0.891 1.00 97.31 72 GLU A C 1
ATOM 598 O O . GLU A 1 72 ? 0.412 -3.987 -0.683 1.00 97.31 72 GLU A O 1
ATOM 603 N N . TRP A 1 73 ? 2.206 -2.756 -0.111 1.00 96.19 73 TRP A N 1
ATOM 604 C CA . TRP A 1 73 ? 1.542 -2.098 1.012 1.00 96.19 73 TRP A CA 1
ATOM 605 C C . TRP A 1 73 ? 0.336 -1.265 0.547 1.00 96.19 73 TRP A C 1
ATOM 607 O O . TRP A 1 73 ? -0.760 -1.417 1.084 1.00 96.19 73 TRP A O 1
ATOM 617 N N . ILE A 1 74 ? 0.502 -0.443 -0.499 1.00 96.00 74 ILE A N 1
ATOM 618 C CA . ILE A 1 74 ? -0.575 0.393 -1.065 1.00 96.00 74 ILE A CA 1
ATOM 619 C C . ILE A 1 74 ? -1.731 -0.469 -1.590 1.00 96.00 74 ILE A C 1
ATOM 621 O O . ILE A 1 74 ? -2.892 -0.080 -1.484 1.00 96.00 74 ILE A O 1
ATOM 625 N N . LYS A 1 75 ? -1.431 -1.639 -2.159 1.00 93.94 75 LYS A N 1
ATOM 626 C CA . LYS A 1 75 ? -2.431 -2.583 -2.670 1.00 93.94 75 LYS A CA 1
ATOM 627 C C . LYS A 1 75 ? -3.262 -3.214 -1.549 1.00 93.94 75 LYS A C 1
ATOM 629 O O . LYS A 1 75 ? -4.442 -3.473 -1.756 1.00 93.94 75 LYS A O 1
ATOM 634 N N . GLY A 1 76 ? -2.652 -3.469 -0.390 1.00 91.75 76 GLY A N 1
ATOM 635 C CA . GLY A 1 76 ? -3.328 -4.031 0.783 1.00 91.75 76 GLY A CA 1
ATOM 636 C C . GLY A 1 76 ? -4.041 -3.002 1.667 1.00 91.75 76 GLY A C 1
ATOM 637 O O . GLY A 1 76 ? -4.837 -3.385 2.522 1.00 91.75 76 GLY A O 1
ATOM 638 N N . ALA A 1 77 ? -3.764 -1.709 1.493 1.00 90.00 77 ALA A N 1
ATOM 639 C CA . ALA A 1 77 ? -4.348 -0.653 2.310 1.00 90.00 77 ALA A CA 1
ATOM 640 C C . ALA A 1 77 ? -5.836 -0.419 1.988 1.00 90.00 77 ALA A C 1
ATOM 642 O O . ALA A 1 77 ? -6.256 -0.453 0.830 1.00 90.00 77 ALA A O 1
ATOM 643 N N . LYS A 1 78 ? -6.633 -0.096 3.016 1.00 87.19 78 LYS A N 1
ATOM 644 C CA . LYS A 1 78 ? -7.970 0.483 2.822 1.00 87.19 78 LYS A CA 1
ATOM 645 C C . LYS A 1 78 ? -7.806 1.910 2.294 1.00 87.19 78 LYS A C 1
ATOM 647 O O . LYS A 1 78 ? -7.267 2.767 2.991 1.00 87.19 78 LYS A O 1
ATOM 652 N N . VAL A 1 79 ? -8.256 2.156 1.066 1.00 88.31 79 VAL A N 1
ATOM 653 C CA . VAL A 1 79 ? -8.092 3.447 0.385 1.00 88.31 79 VAL A CA 1
ATOM 654 C C . VAL A 1 79 ? -9.424 4.199 0.343 1.00 88.31 79 VAL A C 1
ATOM 656 O O . VAL A 1 79 ? -10.392 3.670 -0.211 1.00 88.31 79 VAL A O 1
ATOM 659 N N . PRO A 1 80 ? -9.501 5.420 0.907 1.00 88.62 80 PRO A N 1
ATOM 660 C CA . PRO A 1 80 ? -10.705 6.237 0.822 1.00 88.62 80 PRO A CA 1
ATOM 661 C C . PRO A 1 80 ? -10.921 6.727 -0.613 1.00 88.62 80 PRO A C 1
ATOM 663 O O . PRO A 1 80 ? -9.973 6.841 -1.394 1.00 88.62 80 PRO A O 1
ATOM 666 N N . ASP A 1 81 ? -12.165 7.077 -0.947 1.00 89.94 81 ASP A N 1
ATOM 667 C CA . ASP A 1 81 ? -12.566 7.478 -2.305 1.00 89.94 81 ASP A CA 1
ATOM 668 C C . ASP A 1 81 ? -11.674 8.565 -2.912 1.00 89.94 81 ASP A C 1
ATOM 670 O O . ASP A 1 81 ? -11.311 8.493 -4.085 1.00 89.94 81 ASP A O 1
ATOM 674 N N . LEU A 1 82 ? -11.240 9.516 -2.083 1.00 90.56 82 LEU A N 1
ATOM 675 C CA . LEU A 1 82 ? -10.415 10.655 -2.482 1.00 90.56 82 LEU A CA 1
ATOM 676 C C . LEU A 1 82 ? -9.056 10.249 -3.091 1.00 90.56 82 LEU A C 1
ATOM 678 O O . LEU A 1 82 ? -8.498 10.996 -3.890 1.00 90.56 82 LEU A O 1
ATOM 682 N N . TYR A 1 83 ? -8.533 9.066 -2.749 1.00 93.88 83 TYR A N 1
ATOM 683 C CA . TYR A 1 83 ? -7.236 8.570 -3.223 1.00 93.88 83 TYR A CA 1
ATOM 684 C C . TYR A 1 83 ? -7.352 7.396 -4.209 1.00 93.88 83 TYR A C 1
ATOM 686 O O . TYR A 1 83 ? -6.326 6.886 -4.662 1.00 93.88 83 TYR A O 1
ATOM 694 N N . LYS A 1 84 ? -8.567 6.961 -4.582 1.00 94.31 84 LYS A N 1
ATOM 695 C CA . LYS A 1 84 ? -8.765 5.798 -5.472 1.00 94.31 84 LYS A CA 1
ATOM 696 C C . LYS A 1 84 ? -8.120 5.977 -6.845 1.00 94.31 84 LYS A C 1
ATOM 698 O O . LYS A 1 84 ? -7.469 5.060 -7.342 1.00 94.31 84 LYS A O 1
ATOM 703 N N . GLU A 1 85 ? -8.251 7.157 -7.446 1.00 95.19 85 GLU A N 1
ATOM 704 C CA . GLU A 1 85 ? -7.654 7.429 -8.760 1.00 95.19 85 GLU A CA 1
ATOM 705 C C . GLU A 1 85 ? -6.122 7.520 -8.692 1.00 95.19 85 GLU A C 1
ATOM 707 O O . GLU A 1 85 ? -5.433 6.985 -9.564 1.00 95.19 85 GLU A O 1
ATOM 712 N N . GLU A 1 86 ? -5.569 8.113 -7.627 1.00 94.69 86 GLU A N 1
ATOM 713 C CA . GLU A 1 86 ? -4.117 8.123 -7.395 1.00 94.69 86 GLU A CA 1
ATOM 714 C C . GLU A 1 86 ? -3.577 6.694 -7.216 1.00 94.69 86 GLU A C 1
ATOM 716 O O . GLU A 1 86 ? -2.577 6.329 -7.839 1.00 94.69 86 GLU A O 1
ATOM 721 N N . GLN A 1 87 ? -4.268 5.856 -6.433 1.00 96.75 87 GLN A N 1
ATOM 722 C CA . GLN A 1 87 ? -3.921 4.444 -6.253 1.00 96.75 87 GLN A CA 1
ATOM 723 C C . GLN A 1 87 ? -3.951 3.692 -7.585 1.00 96.75 87 GLN A C 1
ATOM 725 O O . GLN A 1 87 ? -2.987 3.010 -7.933 1.00 96.75 87 GLN A O 1
ATOM 730 N N . LYS A 1 88 ? -5.022 3.849 -8.366 1.00 96.75 88 LYS A N 1
ATOM 731 C CA . LYS A 1 88 ? -5.163 3.216 -9.681 1.00 96.75 88 LYS A CA 1
ATOM 732 C C . LYS A 1 88 ? -4.032 3.613 -10.631 1.00 96.75 88 LYS A C 1
ATOM 734 O O . LYS A 1 88 ? -3.499 2.756 -11.334 1.00 96.75 88 LYS A O 1
ATOM 739 N N . ALA A 1 89 ? -3.632 4.885 -10.633 1.00 96.81 89 ALA A N 1
ATOM 740 C CA . ALA A 1 89 ? -2.515 5.362 -11.443 1.00 96.81 89 ALA A CA 1
ATOM 741 C C . ALA A 1 89 ? -1.175 4.730 -11.021 1.00 96.81 89 ALA A C 1
ATOM 743 O O . ALA A 1 89 ? -0.407 4.306 -11.886 1.00 96.81 89 ALA A O 1
ATOM 744 N N . VAL A 1 90 ? -0.913 4.623 -9.712 1.00 97.31 90 VAL A N 1
ATOM 745 C CA . VAL A 1 90 ? 0.286 3.958 -9.167 1.00 97.31 90 VAL A CA 1
ATOM 746 C C . VAL A 1 90 ? 0.313 2.475 -9.545 1.00 97.31 90 VAL A C 1
ATOM 748 O O . VAL A 1 90 ? 1.335 1.996 -10.031 1.00 97.31 90 VAL A O 1
ATOM 751 N N . LEU A 1 91 ? -0.805 1.760 -9.384 1.00 97.19 91 LEU A N 1
ATOM 752 C CA . LEU A 1 91 ? -0.897 0.332 -9.709 1.00 97.19 91 LEU A CA 1
ATOM 753 C C . LEU A 1 91 ? -0.716 0.070 -11.207 1.00 97.19 91 LEU A C 1
ATOM 755 O O . LEU A 1 91 ? 0.042 -0.820 -11.584 1.00 97.19 91 LEU A O 1
ATOM 759 N N . LYS A 1 92 ? -1.330 0.889 -12.065 1.00 97.75 92 LYS A N 1
ATOM 760 C CA . LYS A 1 92 ? 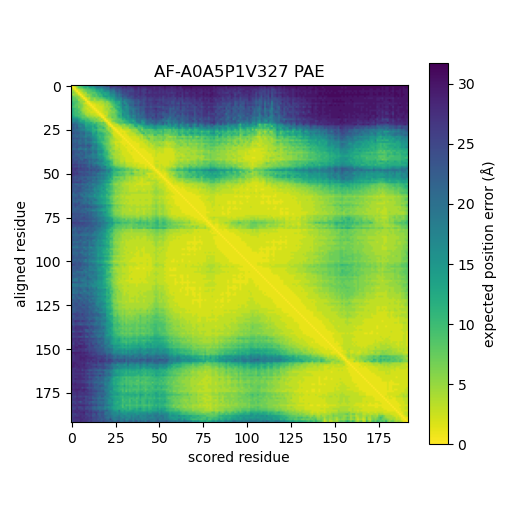-1.150 0.781 -13.517 1.00 97.75 92 LYS A CA 1
ATOM 761 C C . LYS A 1 92 ? 0.307 1.015 -13.929 1.00 97.75 92 LYS A C 1
ATOM 763 O O . LYS A 1 92 ? 0.853 0.263 -14.731 1.00 97.75 92 LYS A O 1
ATOM 768 N N . HIS A 1 93 ? 0.958 2.038 -13.371 1.00 97.81 93 HIS A N 1
ATOM 769 C CA . HIS A 1 93 ? 2.370 2.316 -13.661 1.00 97.81 93 HIS A CA 1
ATOM 770 C C . HIS A 1 93 ? 3.281 1.189 -13.146 1.00 97.81 93 HIS A C 1
ATOM 772 O O . HIS A 1 93 ? 4.259 0.833 -13.802 1.00 97.81 93 HIS A O 1
ATOM 778 N N . TRP A 1 94 ? 2.933 0.570 -12.013 1.00 98.06 94 TRP A N 1
ATOM 779 C CA . TRP A 1 94 ? 3.630 -0.612 -11.507 1.00 98.06 94 TRP A CA 1
ATOM 780 C C . TRP A 1 94 ? 3.520 -1.815 -12.455 1.00 98.06 94 TRP A C 1
ATOM 782 O O . TRP A 1 94 ? 4.539 -2.430 -12.759 1.00 98.06 94 TRP A O 1
ATOM 792 N N . GLU A 1 95 ? 2.335 -2.120 -12.988 1.00 97.69 95 GLU A N 1
ATOM 793 C CA . GLU A 1 95 ? 2.147 -3.210 -13.964 1.00 97.69 95 GLU A CA 1
ATOM 794 C C . GLU A 1 95 ? 3.030 -3.035 -15.213 1.00 97.69 95 GLU A C 1
ATOM 796 O O . GLU A 1 95 ? 3.636 -3.990 -15.710 1.00 97.69 95 GLU A O 1
ATOM 801 N N . GLU A 1 96 ? 3.159 -1.801 -15.709 1.00 97.31 96 GLU A N 1
ATOM 802 C CA . GLU A 1 96 ? 4.060 -1.474 -16.819 1.00 97.31 96 GLU A CA 1
ATOM 803 C C . GLU A 1 96 ? 5.529 -1.773 -16.465 1.00 97.31 96 GLU A C 1
ATOM 805 O O . GLU A 1 96 ? 6.263 -2.357 -17.270 1.00 97.31 96 GLU A O 1
ATOM 810 N N . ILE A 1 97 ? 5.953 -1.441 -15.243 1.00 97.44 97 ILE A N 1
ATOM 811 C CA . ILE A 1 97 ? 7.302 -1.718 -14.730 1.00 97.44 97 ILE A CA 1
ATOM 812 C C . ILE A 1 97 ? 7.549 -3.222 -14.570 1.00 97.44 97 ILE A C 1
ATOM 814 O O . ILE A 1 97 ? 8.607 -3.709 -14.979 1.00 97.44 97 ILE A O 1
ATOM 818 N N . GLU A 1 98 ? 6.586 -3.983 -14.044 1.00 97.69 98 GLU A N 1
ATOM 819 C CA . GLU A 1 98 ? 6.702 -5.442 -13.930 1.00 97.69 98 GLU A CA 1
ATOM 820 C C . GLU A 1 98 ? 6.916 -6.093 -15.301 1.00 97.69 98 GLU A C 1
ATOM 822 O O . GLU A 1 98 ? 7.749 -6.993 -15.453 1.00 97.69 98 GLU A O 1
ATOM 827 N N . ASN A 1 99 ? 6.205 -5.609 -16.322 1.00 97.56 99 ASN A N 1
ATOM 828 C CA . ASN A 1 99 ? 6.348 -6.089 -17.693 1.00 97.56 99 ASN A CA 1
ATOM 829 C C . ASN A 1 99 ? 7.733 -5.776 -18.278 1.00 97.56 99 ASN A C 1
ATOM 831 O O . ASN A 1 99 ? 8.332 -6.641 -18.931 1.00 97.56 99 ASN A O 1
ATOM 835 N N . LEU A 1 100 ? 8.276 -4.581 -18.015 1.00 96.56 100 LEU A N 1
ATOM 836 C CA . LEU A 1 100 ? 9.639 -4.208 -18.410 1.00 96.56 100 LEU A CA 1
ATOM 837 C C . LEU A 1 100 ? 10.684 -5.102 -17.735 1.00 96.56 100 LEU A C 1
ATOM 839 O O . LEU A 1 100 ? 11.577 -5.620 -18.415 1.00 96.56 100 LEU A O 1
ATOM 843 N N . TYR A 1 101 ? 10.542 -5.334 -16.427 1.00 95.69 101 TYR A N 1
ATOM 844 C CA . TYR A 1 101 ? 11.455 -6.170 -15.649 1.00 95.69 101 TYR A CA 1
ATOM 845 C C . TYR A 1 101 ? 11.454 -7.625 -16.142 1.00 95.69 101 TYR A C 1
ATOM 847 O O . TYR A 1 101 ? 12.516 -8.183 -16.430 1.00 95.69 101 TYR A O 1
ATOM 855 N N . LYS A 1 102 ? 10.266 -8.224 -16.332 1.00 96.06 102 LYS A N 1
ATOM 856 C CA . LYS A 1 102 ? 10.100 -9.584 -16.888 1.00 96.06 102 LYS A CA 1
ATOM 857 C C . LYS A 1 102 ? 10.702 -9.708 -18.289 1.00 96.06 102 LYS A C 1
ATOM 859 O O . LYS A 1 102 ? 11.335 -10.709 -18.618 1.00 96.06 102 LYS A O 1
ATOM 864 N N . SER A 1 103 ? 10.549 -8.666 -19.101 1.00 95.06 103 SER A N 1
ATOM 865 C CA . SER A 1 103 ? 11.045 -8.627 -20.478 1.00 95.06 103 SER A CA 1
ATOM 866 C C . SER A 1 103 ? 12.536 -8.284 -20.605 1.00 95.06 103 SER A C 1
ATOM 868 O O . SER A 1 103 ? 13.049 -8.278 -21.726 1.00 95.06 103 SER A O 1
ATOM 870 N N . LYS A 1 104 ? 13.238 -8.067 -19.480 1.00 94.75 104 LYS A N 1
ATOM 871 C CA . LYS A 1 104 ? 14.669 -7.719 -19.382 1.00 94.75 104 LYS A CA 1
ATOM 872 C C . LYS A 1 104 ? 15.042 -6.333 -19.928 1.00 94.75 104 LYS A C 1
ATOM 874 O O . LYS A 1 104 ? 16.209 -6.097 -20.235 1.00 94.75 104 LYS A O 1
ATOM 879 N N . TYR A 1 105 ? 14.081 -5.409 -20.014 1.00 95.12 105 TYR A N 1
ATOM 880 C CA . TYR A 1 105 ? 14.327 -3.991 -20.319 1.00 95.12 105 TYR A CA 1
ATOM 881 C C . TYR A 1 105 ? 14.732 -3.243 -19.041 1.00 95.12 105 TYR A C 1
ATOM 883 O O . TYR A 1 105 ? 14.001 -2.390 -18.535 1.00 95.12 105 TYR A O 1
ATOM 891 N N . TYR A 1 106 ? 15.856 -3.645 -18.450 1.00 95.19 106 TYR A N 1
ATOM 892 C CA . TYR A 1 106 ? 16.268 -3.228 -17.112 1.00 95.19 106 TYR A CA 1
ATOM 893 C C . TYR A 1 106 ? 16.617 -1.743 -16.997 1.00 95.19 106 TYR A C 1
ATOM 895 O O . TYR A 1 106 ? 16.325 -1.136 -15.969 1.00 95.19 106 TYR A O 1
ATOM 903 N N . ARG A 1 107 ? 17.171 -1.135 -18.046 1.00 94.56 107 ARG A N 1
ATOM 904 C CA . ARG A 1 107 ? 17.495 0.292 -18.063 1.00 94.56 107 ARG A CA 1
ATOM 905 C C . ARG A 1 107 ? 16.226 1.131 -18.091 1.00 94.56 107 ARG A C 1
ATOM 907 O O . ARG A 1 107 ? 16.067 2.045 -17.281 1.00 94.56 107 ARG A O 1
ATOM 914 N N . ARG A 1 108 ? 15.289 0.803 -18.988 1.00 93.94 108 ARG A N 1
ATOM 915 C CA . ARG A 1 108 ? 13.979 1.463 -19.019 1.00 93.94 108 ARG A CA 1
ATOM 916 C C . ARG A 1 108 ? 13.199 1.225 -17.725 1.00 93.94 108 ARG A C 1
ATOM 918 O O . ARG A 1 108 ? 12.603 2.164 -17.207 1.00 93.94 108 ARG A O 1
ATOM 925 N N . CYS A 1 109 ? 13.257 0.009 -17.178 1.00 96.56 109 CYS A N 1
ATOM 926 C CA . CYS A 1 109 ? 12.671 -0.331 -15.883 1.00 96.56 109 CYS A CA 1
ATOM 927 C C . CYS A 1 109 ? 13.200 0.578 -14.766 1.00 96.56 109 CYS A C 1
ATOM 929 O O . CYS A 1 109 ? 12.407 1.122 -14.009 1.00 96.56 109 CYS A O 1
ATOM 931 N N . GLU A 1 110 ? 14.516 0.780 -14.668 1.00 96.31 110 GLU A N 1
ATOM 932 C CA . GLU A 1 110 ? 15.109 1.650 -13.646 1.00 96.31 110 GLU A CA 1
ATOM 933 C C . GLU A 1 110 ? 14.632 3.105 -13.773 1.00 96.31 110 GLU A C 1
ATOM 935 O O . GLU A 1 110 ? 14.308 3.741 -12.769 1.00 96.31 110 GLU A O 1
ATOM 940 N N . ARG A 1 111 ? 14.529 3.638 -14.999 1.00 95.31 111 ARG A N 1
ATOM 941 C CA . ARG A 1 111 ? 14.002 4.996 -15.218 1.00 95.31 111 ARG A CA 1
ATOM 942 C C . ARG A 1 111 ? 12.541 5.124 -14.789 1.00 95.31 111 ARG A C 1
ATOM 944 O O . ARG A 1 111 ? 12.181 6.113 -14.158 1.00 95.31 111 ARG A O 1
ATOM 951 N N . GLU A 1 112 ? 11.705 4.143 -15.114 1.00 96.75 112 GLU A N 1
ATOM 952 C CA . GLU A 1 112 ? 10.295 4.162 -14.711 1.00 96.75 112 GLU A CA 1
ATOM 953 C C . GLU A 1 112 ? 10.130 3.966 -13.196 1.00 96.75 112 GLU A C 1
ATOM 955 O O . GLU A 1 112 ? 9.340 4.679 -12.579 1.00 96.75 112 GLU A O 1
ATOM 960 N N . LEU A 1 113 ? 10.953 3.122 -12.563 1.00 97.62 113 LEU A N 1
ATOM 961 C CA . LEU A 1 113 ? 11.019 3.005 -11.101 1.00 97.62 113 LEU A CA 1
ATOM 962 C C . LEU A 1 113 ? 11.363 4.351 -10.436 1.00 97.62 113 LEU A C 1
ATOM 964 O O . LEU A 1 113 ? 10.719 4.726 -9.459 1.00 97.62 113 LEU A O 1
ATOM 968 N N . LYS A 1 114 ? 12.311 5.125 -10.994 1.00 97.00 114 LYS A N 1
ATOM 969 C CA . LYS A 1 114 ? 12.667 6.471 -10.489 1.00 97.00 114 LYS A CA 1
ATOM 970 C C . LYS A 1 114 ? 11.500 7.457 -10.561 1.00 97.00 114 LYS A C 1
ATOM 972 O O . LYS A 1 114 ? 11.400 8.337 -9.712 1.00 97.00 114 LYS A O 1
ATOM 977 N N . LYS A 1 115 ? 10.606 7.305 -11.543 1.00 96.62 115 LYS A N 1
ATOM 978 C CA . LYS A 1 115 ? 9.389 8.123 -11.670 1.00 96.62 115 LYS A CA 1
ATOM 979 C C . LYS A 1 115 ? 8.273 7.657 -10.735 1.00 96.62 115 LYS A C 1
ATOM 981 O O . LYS A 1 115 ? 7.509 8.490 -10.249 1.00 96.62 115 LYS A O 1
ATOM 986 N N . LEU A 1 116 ? 8.147 6.347 -10.514 1.00 97.62 116 LEU A N 1
ATOM 987 C CA . LEU A 1 116 ? 7.091 5.772 -9.683 1.00 97.62 116 LEU A CA 1
ATOM 988 C C . LEU A 1 116 ? 7.365 5.951 -8.188 1.00 97.62 116 LEU A C 1
ATOM 990 O O . LEU A 1 116 ? 6.443 6.310 -7.460 1.00 97.62 116 LEU A O 1
ATOM 994 N N . LYS A 1 117 ? 8.610 5.746 -7.737 1.00 97.25 117 LYS A N 1
ATOM 995 C CA . LYS A 1 117 ? 9.000 5.831 -6.320 1.00 97.25 117 LYS A CA 1
ATOM 996 C C . LYS A 1 117 ? 8.430 7.060 -5.591 1.00 97.25 117 LYS A C 1
ATOM 998 O O . LYS A 1 117 ? 7.676 6.850 -4.646 1.00 97.25 117 LYS A O 1
ATOM 1003 N N . PRO A 1 118 ? 8.659 8.312 -6.036 1.00 97.62 118 PRO A N 1
ATOM 1004 C CA . PRO A 1 118 ? 8.146 9.482 -5.318 1.00 97.62 118 PRO A CA 1
ATOM 1005 C C . PRO A 1 118 ? 6.610 9.543 -5.287 1.00 97.62 118 PRO A C 1
ATOM 1007 O O . PRO A 1 118 ? 6.024 10.028 -4.319 1.00 97.62 118 PRO A O 1
ATOM 1010 N N . LYS A 1 119 ? 5.930 9.032 -6.324 1.00 96.94 119 LYS A N 1
ATOM 1011 C CA . LYS A 1 119 ? 4.460 8.962 -6.357 1.00 96.94 119 LYS A CA 1
ATOM 1012 C C . LYS A 1 119 ? 3.935 7.939 -5.353 1.00 96.94 119 LYS A C 1
ATOM 1014 O O . LYS A 1 119 ? 2.989 8.234 -4.627 1.00 96.94 119 LYS A O 1
ATOM 1019 N N . ALA A 1 120 ? 4.559 6.763 -5.305 1.00 96.88 120 ALA A N 1
ATOM 1020 C CA . ALA A 1 120 ? 4.222 5.711 -4.356 1.00 96.88 120 ALA A CA 1
ATOM 1021 C C . ALA A 1 120 ? 4.479 6.164 -2.910 1.00 96.88 120 ALA A C 1
ATOM 1023 O O . ALA A 1 120 ? 3.599 6.008 -2.071 1.00 96.88 120 ALA A O 1
ATOM 1024 N N . GLU A 1 121 ? 5.621 6.799 -2.629 1.00 97.44 121 GLU A N 1
ATOM 1025 C CA . GLU A 1 121 ? 5.936 7.372 -1.311 1.00 97.44 121 GLU A CA 1
ATOM 1026 C C . GLU A 1 121 ? 4.909 8.425 -0.886 1.00 97.44 121 GLU A C 1
ATOM 1028 O O . GLU A 1 121 ? 4.376 8.368 0.220 1.00 97.44 121 GLU A O 1
ATOM 1033 N N . THR A 1 122 ? 4.567 9.352 -1.785 1.00 96.81 122 THR A N 1
ATOM 1034 C CA . THR A 1 122 ? 3.571 10.396 -1.505 1.00 96.81 122 THR A CA 1
ATOM 1035 C C . THR A 1 122 ? 2.209 9.790 -1.169 1.00 96.81 122 THR A C 1
ATOM 1037 O O . THR A 1 122 ? 1.579 10.189 -0.189 1.00 96.81 122 THR A O 1
ATOM 1040 N N . LEU A 1 123 ? 1.750 8.818 -1.963 1.00 97.12 123 LEU A N 1
ATOM 1041 C CA . LEU A 1 123 ? 0.475 8.147 -1.723 1.00 97.12 123 LEU A CA 1
ATOM 1042 C C . LEU A 1 123 ? 0.500 7.340 -0.420 1.00 97.12 123 LEU A C 1
ATOM 1044 O O . LEU A 1 123 ? -0.444 7.418 0.361 1.00 97.12 123 LEU A O 1
ATOM 1048 N N . LYS A 1 124 ? 1.585 6.608 -0.155 1.00 96.25 124 LYS A N 1
ATOM 1049 C CA . LYS A 1 124 ? 1.761 5.862 1.093 1.00 96.25 124 LYS A CA 1
ATOM 1050 C C . LYS A 1 124 ? 1.662 6.789 2.307 1.00 96.25 124 LYS A C 1
ATOM 1052 O O . LYS A 1 124 ? 0.846 6.530 3.184 1.00 96.25 124 LYS A O 1
ATOM 1057 N N . ASN A 1 125 ? 2.388 7.907 2.305 1.00 96.62 125 ASN A N 1
ATOM 1058 C CA . ASN A 1 125 ? 2.358 8.881 3.399 1.00 96.62 125 ASN A CA 1
ATOM 1059 C C . ASN A 1 125 ? 0.956 9.481 3.600 1.00 96.62 125 ASN A C 1
ATOM 1061 O O . ASN A 1 125 ? 0.502 9.631 4.735 1.00 96.62 125 ASN A O 1
ATOM 1065 N N . LYS A 1 126 ? 0.237 9.795 2.511 1.00 95.75 126 LYS A N 1
ATOM 1066 C CA . LYS A 1 126 ? -1.161 10.262 2.572 1.00 95.75 126 LYS A CA 1
ATOM 1067 C C . LYS A 1 126 ? -2.077 9.228 3.234 1.00 95.75 126 LYS A C 1
ATOM 1069 O O . LYS A 1 126 ? -2.896 9.592 4.077 1.00 95.75 126 LYS A O 1
ATOM 1074 N N . LEU A 1 127 ? -1.935 7.953 2.869 1.00 95.56 127 LEU A N 1
ATOM 1075 C CA . LEU A 1 127 ? -2.737 6.858 3.419 1.00 95.56 127 LEU A CA 1
ATOM 1076 C C . LEU A 1 127 ? -2.402 6.572 4.888 1.00 95.56 127 LEU A C 1
ATOM 1078 O O . LEU A 1 127 ? -3.317 6.387 5.687 1.00 95.56 127 LEU A O 1
ATOM 1082 N N . GLU A 1 128 ? -1.121 6.579 5.260 1.00 94.88 128 GLU A N 1
ATOM 1083 C CA . GLU A 1 128 ? -0.684 6.444 6.656 1.00 94.88 128 GLU A CA 1
ATOM 1084 C C . GLU A 1 128 ? -1.231 7.589 7.511 1.00 94.88 128 GLU A C 1
ATOM 1086 O O . GLU A 1 128 ? -1.869 7.339 8.531 1.00 94.88 128 GLU A O 1
ATOM 1091 N N . THR A 1 129 ? -1.101 8.831 7.039 1.00 94.94 129 THR A N 1
ATOM 1092 C CA . THR A 1 129 ? -1.643 10.011 7.730 1.00 94.94 129 THR A CA 1
ATOM 1093 C C . THR A 1 129 ? -3.157 9.908 7.904 1.00 94.94 129 THR A C 1
ATOM 1095 O O . THR A 1 129 ? -3.686 10.174 8.980 1.00 94.94 129 THR A O 1
ATOM 1098 N N . TYR A 1 130 ? -3.876 9.500 6.857 1.00 93.81 130 TYR A N 1
ATOM 1099 C CA . TYR A 1 130 ? -5.325 9.328 6.921 1.00 93.81 130 TYR A CA 1
ATOM 1100 C C . TYR A 1 130 ? -5.729 8.270 7.956 1.00 93.81 130 TYR A C 1
ATOM 1102 O O . TYR A 1 130 ? -6.595 8.515 8.796 1.00 93.81 130 TYR A O 1
ATOM 1110 N N . ARG A 1 131 ? -5.052 7.118 7.945 1.00 92.25 131 ARG A N 1
ATOM 1111 C CA . ARG A 1 131 ? -5.260 6.031 8.908 1.00 92.25 131 ARG A CA 1
ATOM 1112 C C . ARG A 1 131 ? -4.979 6.477 10.344 1.00 92.25 131 ARG A C 1
ATOM 1114 O O . ARG A 1 131 ? -5.759 6.171 11.244 1.00 92.25 131 ARG A O 1
ATOM 1121 N N . GLU A 1 132 ? -3.899 7.219 10.571 1.00 93.81 132 GLU A N 1
ATOM 1122 C CA . GLU A 1 132 ? -3.565 7.762 11.890 1.00 93.81 132 GLU A CA 1
ATOM 1123 C C . GLU A 1 132 ? -4.604 8.766 12.390 1.00 93.81 132 GLU A C 1
ATOM 1125 O O . GLU A 1 132 ? -4.976 8.723 13.567 1.00 93.81 132 GLU A O 1
ATOM 1130 N N . THR A 1 133 ? -5.102 9.633 11.508 1.00 94.12 133 THR A N 1
ATOM 1131 C CA . THR A 1 133 ? -6.176 10.579 11.830 1.00 94.12 133 THR A CA 1
ATOM 1132 C C . THR A 1 133 ? -7.440 9.839 12.252 1.00 94.12 133 THR A C 1
ATOM 1134 O O . THR A 1 133 ? -7.938 10.089 13.349 1.00 94.12 133 THR A O 1
ATOM 1137 N N . LEU A 1 134 ? -7.899 8.858 11.466 1.00 93.94 134 LEU A N 1
ATOM 1138 C CA . LEU A 1 134 ? -9.073 8.049 11.814 1.00 93.94 134 LEU A CA 1
ATOM 1139 C C . LEU A 1 134 ? -8.903 7.331 13.156 1.00 93.94 134 LEU A C 1
ATOM 1141 O O . LEU A 1 134 ? -9.802 7.347 13.998 1.00 93.94 134 LEU A O 1
ATOM 1145 N N . LYS A 1 135 ? -7.726 6.743 13.396 1.00 94.81 135 LYS A N 1
ATOM 1146 C CA . LYS A 1 135 ? -7.409 6.096 14.672 1.00 94.81 135 LYS A CA 1
ATOM 1147 C C . LYS A 1 135 ? -7.479 7.077 15.837 1.00 94.81 135 LYS A C 1
ATOM 1149 O O . LYS A 1 135 ? -8.035 6.742 16.883 1.00 94.81 135 LYS A O 1
ATOM 1154 N N . ARG A 1 136 ? -6.905 8.271 15.675 1.00 95.75 136 ARG A N 1
ATOM 1155 C CA . ARG A 1 136 ? -6.885 9.310 16.710 1.00 95.75 136 ARG A CA 1
ATOM 1156 C C . ARG A 1 136 ? -8.296 9.797 17.021 1.00 95.75 136 ARG A C 1
ATOM 1158 O O . ARG A 1 136 ? -8.658 9.849 18.193 1.00 95.75 136 ARG A O 1
ATOM 1165 N N . GLU A 1 137 ? -9.088 10.094 15.998 1.00 94.81 137 GLU A N 1
ATOM 1166 C CA . GLU A 1 137 ? -10.482 10.522 16.145 1.00 94.81 137 GLU A CA 1
ATOM 1167 C C . GLU A 1 137 ? -11.327 9.452 16.842 1.00 94.81 137 GLU A C 1
ATOM 1169 O O . GLU A 1 137 ? -12.027 9.744 17.814 1.00 94.81 137 GLU A O 1
ATOM 1174 N N . ALA A 1 138 ? -11.221 8.195 16.406 1.00 94.88 138 ALA A N 1
ATO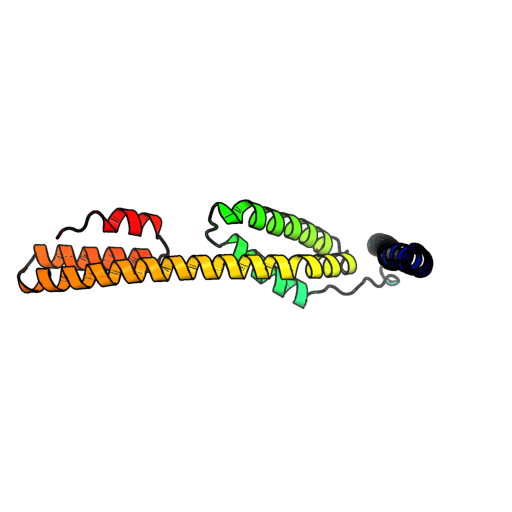M 1175 C CA . ALA A 1 138 ? -11.945 7.090 17.021 1.00 94.88 138 ALA A CA 1
ATOM 1176 C C . ALA A 1 138 ? -11.536 6.889 18.489 1.00 94.88 138 ALA A C 1
ATOM 1178 O O . ALA A 1 138 ? -12.394 6.730 19.357 1.00 94.88 138 ALA A O 1
ATOM 1179 N N . MET A 1 139 ? -10.238 6.972 18.798 1.00 95.69 139 MET A N 1
ATOM 1180 C CA . MET A 1 139 ? -9.744 6.840 20.169 1.00 95.69 139 MET A CA 1
ATOM 1181 C C . MET A 1 139 ? -10.219 7.984 21.072 1.00 95.69 139 MET A C 1
ATOM 1183 O O . MET A 1 139 ? -10.593 7.736 22.216 1.00 95.69 139 MET A O 1
ATOM 1187 N N . GLN A 1 140 ? -10.255 9.222 20.571 1.00 96.12 140 GLN A N 1
ATOM 1188 C CA . GLN A 1 140 ? -10.791 10.367 21.315 1.00 96.12 140 GLN A CA 1
ATOM 1189 C C . GLN A 1 140 ? -12.278 10.181 21.638 1.00 96.12 140 GLN A C 1
ATOM 1191 O O . GLN A 1 140 ? -12.686 10.352 22.789 1.00 96.12 140 GLN A O 1
ATOM 1196 N N . LYS A 1 141 ? -13.084 9.766 20.650 1.00 95.19 141 LYS A N 1
ATOM 1197 C CA . LYS A 1 141 ? -14.506 9.455 20.860 1.00 95.19 141 LYS A CA 1
ATOM 1198 C C . LYS A 1 141 ? -14.692 8.322 21.877 1.00 95.19 141 LYS A C 1
ATOM 1200 O O . LYS A 1 141 ? -15.509 8.446 22.787 1.00 95.19 141 LYS A O 1
ATOM 1205 N N . TYR A 1 142 ? -13.901 7.253 21.762 1.00 96.06 142 TYR A N 1
ATOM 1206 C CA . TYR A 1 142 ? -13.913 6.134 22.707 1.00 96.06 142 TYR A CA 1
ATOM 1207 C C . TYR A 1 142 ? -13.583 6.585 24.135 1.00 96.06 142 TYR A C 1
ATOM 1209 O O . TYR A 1 142 ? -14.312 6.245 25.059 1.00 96.06 142 TYR A O 1
ATOM 1217 N N . GLN A 1 143 ? -12.534 7.391 24.327 1.00 95.44 143 GLN A N 1
ATOM 1218 C CA . GLN A 1 143 ? -12.141 7.889 25.650 1.00 95.44 143 GLN A CA 1
ATOM 1219 C C . GLN A 1 143 ? -13.236 8.744 26.297 1.00 95.44 143 GLN A C 1
ATOM 1221 O O . GLN A 1 143 ? -13.512 8.586 27.486 1.00 95.44 143 GLN A O 1
ATOM 1226 N N . ALA A 1 144 ? -13.891 9.617 25.528 1.00 93.75 144 ALA A N 1
ATOM 1227 C CA . ALA A 1 144 ? -15.009 10.413 26.032 1.00 93.75 144 ALA A CA 1
ATOM 1228 C C . ALA A 1 144 ? -16.178 9.527 26.497 1.00 93.75 144 ALA A C 1
ATOM 1230 O O . ALA A 1 144 ? -16.795 9.792 27.531 1.00 93.75 144 ALA A O 1
ATOM 1231 N N . LEU A 1 145 ? -16.463 8.456 25.756 1.00 93.75 145 LEU A N 1
ATOM 1232 C CA . LEU A 1 145 ? -17.529 7.515 26.079 1.00 93.75 145 LEU A CA 1
ATOM 1233 C C . LEU A 1 145 ? -17.170 6.605 27.266 1.00 93.75 145 LEU A C 1
ATOM 1235 O O . LEU A 1 145 ? -18.008 6.368 28.131 1.00 93.75 145 LEU A O 1
ATOM 1239 N N . GLU A 1 146 ? -15.915 6.169 27.366 1.00 94.19 146 GLU A N 1
ATOM 1240 C CA . GLU A 1 146 ? -15.396 5.398 28.500 1.00 94.19 146 GLU A CA 1
ATOM 1241 C C . GLU A 1 146 ? -15.486 6.193 29.813 1.00 94.19 146 GLU A C 1
ATOM 1243 O O . GLU A 1 146 ? -15.841 5.633 30.849 1.00 94.19 146 GLU A O 1
ATOM 1248 N N . GLN A 1 147 ? -15.226 7.506 29.786 1.00 93.88 147 GLN A N 1
ATOM 1249 C CA . GLN A 1 147 ? -15.396 8.368 30.963 1.00 93.88 147 GLN A CA 1
ATOM 1250 C C . GLN A 1 147 ? -16.862 8.448 31.410 1.00 93.88 147 GLN A C 1
ATOM 1252 O O . GLN A 1 147 ? -17.147 8.300 32.596 1.00 93.88 147 GLN A O 1
ATOM 1257 N N . LYS A 1 148 ? -17.806 8.601 30.470 1.00 92.12 148 LYS A N 1
ATOM 1258 C CA . LYS A 1 148 ? -19.246 8.559 30.783 1.00 92.12 148 LYS A CA 1
ATOM 1259 C C . LYS A 1 148 ? -19.652 7.205 31.368 1.00 92.12 148 LYS A C 1
ATOM 1261 O O . LYS A 1 148 ? -20.330 7.153 32.391 1.00 92.12 148 LYS A O 1
ATOM 1266 N N . ALA A 1 149 ? -19.180 6.116 30.762 1.00 92.06 149 ALA A N 1
ATOM 1267 C CA . ALA A 1 149 ? -19.447 4.762 31.231 1.00 92.06 149 ALA A CA 1
ATOM 1268 C C . ALA A 1 149 ? -18.936 4.539 32.659 1.00 92.06 149 ALA A C 1
ATOM 1270 O O . ALA A 1 149 ? -19.636 3.935 33.466 1.00 92.06 149 ALA A O 1
ATOM 1271 N N . LYS A 1 150 ? -17.745 5.053 33.004 1.00 91.94 150 LYS A N 1
ATOM 1272 C CA . LYS A 1 150 ? -17.178 4.943 34.359 1.00 91.94 150 LYS A CA 1
ATOM 1273 C C . LYS A 1 150 ? -18.089 5.543 35.424 1.00 91.94 150 LYS A C 1
ATOM 1275 O O . LYS A 1 150 ? -18.206 4.952 36.493 1.00 91.94 150 LYS A O 1
ATOM 1280 N N . GLU A 1 151 ? -18.743 6.668 35.149 1.00 91.19 151 GLU A N 1
ATOM 1281 C CA . GLU A 1 151 ? -19.692 7.274 36.091 1.00 91.19 151 GLU A CA 1
ATOM 1282 C C . GLU A 1 151 ? -20.938 6.399 36.290 1.00 91.19 151 GLU A C 1
ATOM 1284 O O . GLU A 1 151 ? -21.344 6.155 37.426 1.00 91.19 151 GLU A O 1
ATOM 1289 N N . VAL A 1 152 ? -21.487 5.833 35.211 1.00 90.19 152 VAL A N 1
ATOM 1290 C CA . VAL A 1 152 ? -22.647 4.921 35.272 1.00 90.19 152 VAL A CA 1
ATOM 1291 C C . VAL A 1 152 ? -22.292 3.590 35.953 1.00 90.19 152 VAL A C 1
ATOM 1293 O O . VAL A 1 152 ? -23.064 3.045 36.743 1.00 90.19 152 VAL A O 1
ATOM 1296 N N . LEU A 1 153 ? -21.089 3.07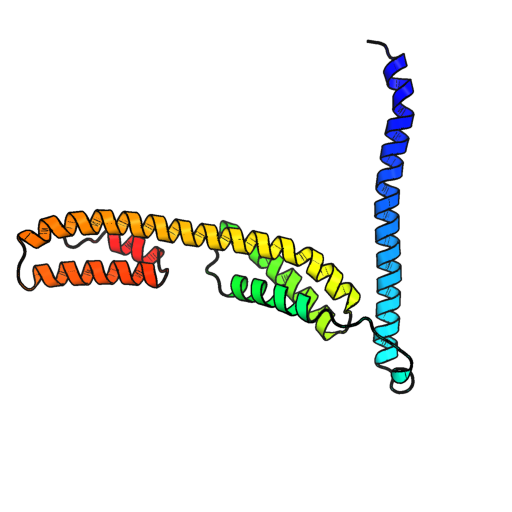0 35.710 1.00 91.31 153 LEU A N 1
ATOM 1297 C CA . LEU A 1 153 ? -20.608 1.806 36.273 1.00 91.31 153 LEU A CA 1
ATOM 1298 C C . LEU A 1 153 ? -20.406 1.842 37.795 1.00 91.31 153 LEU A C 1
ATOM 1300 O O . LEU A 1 153 ? -20.389 0.781 38.419 1.00 91.31 153 LEU A O 1
ATOM 1304 N N . LYS A 1 154 ? -20.288 3.027 38.414 1.00 90.19 154 LYS A N 1
ATOM 1305 C CA . LYS A 1 154 ? -20.227 3.158 39.883 1.00 90.19 154 LYS A CA 1
ATOM 1306 C C . LYS A 1 154 ? -21.519 2.692 40.557 1.00 90.19 154 LYS A C 1
ATOM 1308 O O . LYS A 1 154 ? -21.473 2.217 41.690 1.00 90.19 154 LYS A O 1
ATOM 1313 N N . THR A 1 155 ? -22.660 2.829 39.879 1.00 89.25 155 THR A N 1
ATOM 1314 C CA . THR A 1 155 ? -23.989 2.538 40.441 1.00 89.25 155 THR A CA 1
ATOM 1315 C C . THR A 1 155 ? -24.594 1.237 39.910 1.00 89.25 155 THR A C 1
ATOM 1317 O O . THR A 1 155 ? -25.401 0.613 40.600 1.00 89.25 155 THR A O 1
ATOM 1320 N N . LYS A 1 156 ? -24.181 0.779 38.722 1.00 87.19 156 LYS A N 1
ATOM 1321 C CA . LYS A 1 156 ? -24.641 -0.480 38.114 1.00 87.19 156 LYS A CA 1
ATOM 1322 C C . LYS A 1 156 ? -23.915 -1.713 38.676 1.00 87.19 156 LYS A C 1
ATOM 1324 O O . LYS A 1 156 ? -22.713 -1.697 38.934 1.00 87.19 156 LYS A O 1
ATOM 1329 N N . LYS A 1 157 ? -24.647 -2.822 38.833 1.00 89.69 157 LYS A N 1
ATOM 1330 C CA . LYS A 1 157 ? -24.138 -4.125 39.309 1.00 89.69 157 LYS A CA 1
ATOM 1331 C C . LYS A 1 157 ? -24.672 -5.267 38.441 1.00 89.69 157 LYS A C 1
ATOM 1333 O O . LYS A 1 157 ? -25.669 -5.099 37.747 1.00 89.69 157 LYS A O 1
ATOM 1338 N N . GLY A 1 158 ? -24.021 -6.427 38.516 1.00 90.31 158 GLY A N 1
ATOM 1339 C CA . GLY A 1 158 ? -24.475 -7.648 37.845 1.00 90.31 158 GLY A CA 1
ATOM 1340 C C . GLY A 1 158 ? -24.470 -7.533 36.318 1.00 90.31 158 GLY A C 1
ATOM 1341 O O . GLY A 1 158 ? -23.509 -7.038 35.730 1.00 90.31 158 GLY A O 1
ATOM 1342 N N . GLU A 1 159 ? -25.545 -8.000 35.687 1.00 90.94 159 GLU A N 1
ATOM 1343 C CA . GLU A 1 159 ? -25.662 -8.127 34.229 1.00 90.94 159 GLU A CA 1
ATOM 1344 C C . GLU A 1 159 ? -25.547 -6.784 33.487 1.00 90.94 159 GLU A C 1
ATOM 1346 O O . GLU A 1 159 ? -24.851 -6.699 32.477 1.00 90.94 159 GLU A O 1
ATOM 1351 N N . ASP A 1 160 ? -26.151 -5.714 34.015 1.00 89.06 160 ASP A N 1
ATOM 1352 C CA . ASP A 1 160 ? -26.093 -4.372 33.416 1.00 89.06 160 ASP A CA 1
ATOM 1353 C C . ASP A 1 160 ? -24.657 -3.846 33.310 1.00 89.06 160 ASP A C 1
ATOM 1355 O O . ASP A 1 160 ? -24.264 -3.262 32.302 1.00 89.06 160 ASP A O 1
ATOM 1359 N N . ARG A 1 161 ? -23.849 -4.080 34.349 1.00 91.62 161 ARG A N 1
ATOM 1360 C CA . ARG A 1 161 ? -22.435 -3.696 34.356 1.00 91.62 161 ARG A CA 1
ATOM 1361 C C . ARG A 1 161 ? -21.653 -4.463 33.291 1.00 91.62 161 ARG A C 1
ATOM 1363 O O . ARG A 1 161 ? -20.883 -3.860 32.547 1.00 91.62 161 ARG A O 1
ATOM 1370 N N . LEU A 1 162 ? -21.881 -5.771 33.200 1.00 92.38 162 LEU A N 1
ATOM 1371 C CA . LEU A 1 162 ? -21.195 -6.636 32.244 1.00 92.38 162 LEU A CA 1
ATOM 1372 C C . LEU A 1 162 ? -21.545 -6.263 30.792 1.00 92.38 162 LEU A C 1
ATOM 1374 O O . LEU A 1 162 ? -20.659 -6.244 29.941 1.00 92.38 162 LEU A O 1
ATOM 1378 N N . LYS A 1 163 ? -22.800 -5.877 30.515 1.00 93.94 163 LYS A N 1
ATOM 1379 C CA . LYS A 1 163 ? -23.220 -5.352 29.202 1.00 93.94 163 LYS A CA 1
ATOM 1380 C C . LYS A 1 163 ? -22.433 -4.103 28.797 1.00 93.94 163 LYS A C 1
ATOM 1382 O O . LYS A 1 163 ? -21.948 -4.035 27.670 1.00 93.94 163 LYS A O 1
ATOM 1387 N N . ILE A 1 164 ? -22.266 -3.144 29.711 1.00 92.88 164 ILE A N 1
ATOM 1388 C CA . ILE A 1 164 ? -21.504 -1.911 29.454 1.00 92.88 164 ILE A CA 1
ATOM 1389 C C . ILE A 1 164 ? -20.017 -2.225 29.215 1.00 92.88 164 ILE A C 1
ATOM 1391 O O . ILE A 1 164 ? -19.427 -1.719 28.262 1.00 92.88 164 ILE A O 1
ATOM 1395 N N . GLU A 1 165 ? -19.408 -3.083 30.038 1.00 92.75 165 GLU A N 1
ATOM 1396 C CA . GLU A 1 165 ? -17.996 -3.472 29.887 1.00 92.75 165 GLU A CA 1
ATOM 1397 C C . GLU A 1 165 ? -17.740 -4.211 28.560 1.00 92.75 165 GLU A C 1
ATOM 1399 O O . GLU A 1 165 ? -16.789 -3.883 27.844 1.00 92.75 165 GLU A O 1
ATOM 1404 N N . LEU A 1 166 ? -18.618 -5.149 28.179 1.00 94.94 166 LEU A N 1
ATOM 1405 C CA . LEU A 1 166 ? -18.548 -5.837 26.884 1.00 94.94 166 LEU A CA 1
ATOM 1406 C C . LEU A 1 166 ? -18.711 -4.873 25.707 1.00 94.94 166 LEU A C 1
ATOM 1408 O O . LEU A 1 166 ? -18.016 -5.008 24.699 1.00 94.94 166 LEU A O 1
ATOM 1412 N N . TYR A 1 167 ? -19.604 -3.894 25.831 1.00 95.44 167 TYR A N 1
ATOM 1413 C CA . TYR A 1 167 ? -19.806 -2.876 24.807 1.00 95.44 167 TYR A CA 1
ATOM 1414 C C . TYR A 1 167 ? -18.549 -2.013 24.603 1.00 95.44 167 TYR A C 1
ATOM 1416 O O . TYR A 1 167 ? -18.093 -1.840 23.470 1.00 95.44 167 TYR A O 1
ATOM 1424 N N . LEU A 1 168 ? -17.915 -1.545 25.685 1.00 95.12 168 LEU A N 1
ATOM 1425 C CA . LEU A 1 168 ? -16.637 -0.825 25.602 1.00 95.12 168 LEU A CA 1
ATOM 1426 C C . LEU A 1 168 ? -15.539 -1.693 24.975 1.00 95.12 168 LEU A C 1
ATOM 1428 O O . LEU A 1 168 ? -14.786 -1.228 24.115 1.00 95.12 168 LEU A O 1
ATOM 1432 N N . TRP A 1 169 ? -15.469 -2.970 25.355 1.00 96.00 169 TRP A N 1
ATOM 1433 C CA . TRP A 1 169 ? -14.529 -3.915 24.757 1.00 96.00 169 TRP A CA 1
ATOM 1434 C C . TRP A 1 169 ? -14.762 -4.083 23.248 1.00 96.00 169 TRP A C 1
ATOM 1436 O O . TRP A 1 169 ? -13.803 -4.025 22.475 1.00 96.00 169 TRP A O 1
ATOM 1446 N N . LYS A 1 170 ? -16.021 -4.213 22.805 1.00 96.06 170 LYS A N 1
ATOM 1447 C CA . LYS A 1 170 ? -16.391 -4.279 21.381 1.00 96.06 170 LYS A CA 1
ATOM 1448 C C . LYS A 1 170 ? -15.904 -3.041 20.627 1.00 96.06 170 LYS A C 1
ATOM 1450 O O . LYS A 1 170 ? -15.231 -3.182 19.608 1.00 96.06 170 LYS A O 1
ATOM 1455 N N . LEU A 1 171 ? -16.169 -1.839 21.144 1.00 96.25 171 LEU A N 1
ATOM 1456 C CA . LEU A 1 171 ? -15.720 -0.588 20.522 1.00 96.25 171 LEU A CA 1
ATOM 1457 C C . LEU A 1 171 ? -14.192 -0.515 20.393 1.00 96.25 171 LEU A C 1
ATOM 1459 O O . LEU A 1 171 ? -13.672 -0.163 19.334 1.00 96.25 171 LEU A O 1
ATOM 1463 N N . ARG A 1 172 ? -13.452 -0.898 21.440 1.00 95.31 172 ARG A N 1
ATOM 1464 C CA . ARG A 1 172 ? -11.982 -0.926 21.407 1.00 95.31 172 ARG A CA 1
ATOM 1465 C C . ARG A 1 172 ? -11.443 -1.945 20.397 1.00 95.31 172 ARG A C 1
ATOM 1467 O O . ARG A 1 172 ? -10.451 -1.671 19.713 1.00 95.31 172 ARG A O 1
ATOM 1474 N N . SER A 1 173 ? -12.096 -3.099 20.282 1.00 96.19 173 SER A N 1
ATOM 1475 C CA . SER A 1 173 ? -11.768 -4.117 19.281 1.00 96.19 173 SER A CA 1
ATOM 1476 C C . SER A 1 173 ? -11.959 -3.586 17.859 1.00 96.19 173 SER A C 1
ATOM 1478 O O . SER A 1 173 ? -11.069 -3.761 17.033 1.00 96.19 173 SER A O 1
ATOM 1480 N N . LEU A 1 174 ? -13.042 -2.848 17.589 1.00 95.81 174 LEU A N 1
ATOM 1481 C CA . LEU A 1 174 ? -13.283 -2.226 16.279 1.00 95.81 174 LEU A CA 1
ATOM 1482 C C . LEU A 1 174 ? -12.192 -1.212 15.897 1.00 95.81 174 LEU A C 1
ATOM 1484 O O . LEU A 1 174 ? -11.710 -1.234 14.766 1.00 95.81 174 LEU A O 1
ATOM 1488 N N . ILE A 1 175 ? -11.726 -0.384 16.842 1.00 94.25 175 ILE A N 1
ATOM 1489 C CA . ILE A 1 175 ? -10.586 0.527 16.608 1.00 94.25 175 ILE A CA 1
ATOM 1490 C C . ILE A 1 175 ? -9.314 -0.261 16.275 1.00 94.25 175 ILE A C 1
ATOM 1492 O O . ILE A 1 175 ? -8.561 0.124 15.383 1.00 94.25 175 ILE A O 1
ATOM 1496 N N . THR A 1 176 ? -9.064 -1.353 17.001 1.00 92.44 176 THR A N 1
ATOM 1497 C CA . THR A 1 176 ? -7.861 -2.186 16.832 1.00 92.44 176 THR A CA 1
ATOM 1498 C C . THR A 1 176 ? -7.851 -2.901 15.481 1.00 92.44 176 THR A C 1
ATOM 1500 O O . THR A 1 176 ? -6.796 -3.041 14.870 1.00 92.44 176 THR A O 1
ATOM 1503 N N . LEU A 1 177 ? -9.027 -3.310 15.003 1.00 92.75 177 LEU A N 1
ATOM 1504 C CA . LEU A 1 177 ? -9.233 -3.922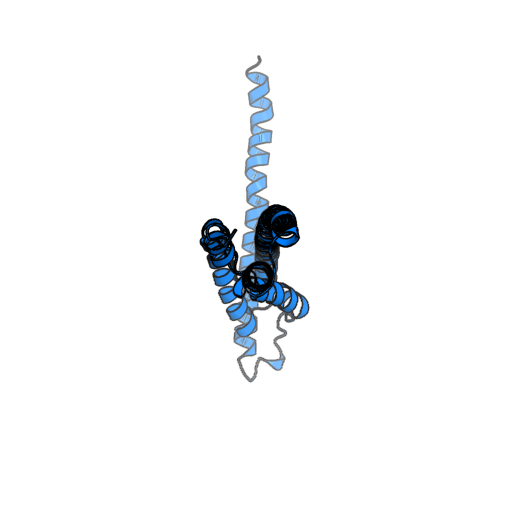 13.689 1.00 92.75 177 LEU A CA 1
ATOM 1505 C C . LEU A 1 177 ? -9.342 -2.896 12.549 1.00 92.75 177 LEU A C 1
ATOM 1507 O O . LEU A 1 177 ? -9.508 -3.285 11.393 1.00 92.75 177 LEU A O 1
ATOM 1511 N N . GLU A 1 178 ? -9.257 -1.599 12.858 1.00 91.75 178 GLU A N 1
ATOM 1512 C CA . GLU A 1 178 ? -9.390 -0.500 11.892 1.00 91.75 178 GLU A CA 1
ATOM 1513 C C . GLU A 1 178 ? -10.708 -0.564 11.110 1.00 91.75 178 GLU A C 1
ATOM 1515 O O . GLU A 1 178 ? -10.782 -0.294 9.904 1.00 91.75 178 GLU A O 1
ATOM 1520 N N . ASP A 1 179 ? -11.768 -0.967 11.809 1.00 92.94 179 ASP A N 1
ATOM 1521 C CA . ASP A 1 179 ? -13.139 -0.950 11.320 1.00 92.94 179 ASP A CA 1
ATOM 1522 C C . ASP A 1 179 ? -13.871 0.282 11.866 1.00 92.94 179 ASP A C 1
ATOM 1524 O O . ASP A 1 179 ? -14.719 0.217 12.760 1.00 92.94 179 ASP A O 1
ATOM 1528 N N . TYR A 1 180 ? -13.466 1.444 11.348 1.00 92.56 180 TYR A N 1
ATOM 1529 C CA . TYR A 1 180 ? -13.971 2.742 11.793 1.00 92.56 180 TYR A CA 1
ATOM 1530 C C . TYR A 1 180 ? -15.431 2.986 11.395 1.00 92.56 180 TYR A C 1
ATOM 1532 O O . TYR A 1 180 ? -16.135 3.710 12.097 1.00 92.56 180 TYR A O 1
ATOM 1540 N N . ASP A 1 181 ? -15.909 2.363 10.317 1.00 90.69 181 ASP A N 1
ATOM 1541 C CA . ASP A 1 181 ? -17.303 2.481 9.882 1.00 90.69 181 ASP A CA 1
ATOM 1542 C C . ASP A 1 181 ? -18.235 1.788 10.875 1.00 90.69 181 ASP A C 1
ATOM 1544 O O . ASP A 1 181 ? -19.202 2.391 11.350 1.00 90.69 181 ASP A O 1
ATOM 1548 N N . SER A 1 182 ? -17.913 0.546 11.252 1.00 93.31 182 SER A N 1
ATOM 1549 C CA . SER A 1 182 ? -18.643 -0.168 12.302 1.00 93.31 182 SER A CA 1
ATOM 1550 C C . SER A 1 182 ? -18.510 0.541 13.646 1.00 93.31 182 SER A C 1
ATOM 1552 O O . SER A 1 182 ? -19.498 0.664 14.362 1.00 93.31 182 SER A O 1
ATOM 1554 N N . PHE A 1 183 ? -17.324 1.066 13.977 1.00 95.94 183 PHE A N 1
ATOM 1555 C CA . PHE A 1 183 ? -17.122 1.842 15.202 1.00 95.94 183 PHE A CA 1
ATOM 1556 C C . PHE A 1 183 ? -18.047 3.066 15.270 1.00 95.94 183 PHE A C 1
ATOM 1558 O O . PHE A 1 183 ? -18.708 3.274 16.285 1.00 95.94 183 PHE A O 1
ATOM 1565 N N . ASN A 1 184 ? -18.124 3.858 14.195 1.00 92.75 184 ASN A N 1
ATOM 1566 C CA . ASN A 1 184 ? -18.952 5.065 14.158 1.00 92.75 184 ASN A CA 1
ATOM 1567 C C . ASN A 1 184 ? -20.454 4.751 14.213 1.00 92.75 184 ASN A C 1
ATOM 1569 O O . ASN A 1 184 ? -21.197 5.529 14.793 1.00 92.75 184 ASN A O 1
ATOM 1573 N N . LYS A 1 185 ? -20.909 3.622 13.659 1.00 93.88 185 LYS A N 1
ATOM 1574 C CA . LYS A 1 185 ? -22.310 3.185 13.800 1.00 93.88 185 LYS A CA 1
ATOM 1575 C C . LYS A 1 185 ? -22.612 2.666 15.201 1.00 93.88 185 LYS A C 1
ATOM 1577 O O . LYS A 1 185 ? -23.674 2.926 15.756 1.00 93.88 185 LYS A O 1
ATOM 1582 N N . GLU A 1 186 ? -21.686 1.897 15.765 1.00 93.31 186 GLU A N 1
ATOM 1583 C CA . GLU A 1 186 ? -21.886 1.275 17.066 1.00 93.31 186 GLU A CA 1
ATOM 1584 C C . GLU A 1 186 ? -21.936 2.333 18.168 1.00 93.31 186 GLU A C 1
ATOM 1586 O O . GLU A 1 186 ? -22.806 2.249 19.023 1.00 93.31 186 GLU A O 1
ATOM 1591 N N . ILE A 1 187 ? -21.076 3.359 18.104 1.00 92.69 187 ILE A N 1
ATOM 1592 C CA . ILE A 1 187 ? -20.937 4.369 19.163 1.00 92.69 187 ILE A CA 1
ATOM 1593 C C . ILE A 1 187 ? -22.229 5.155 19.457 1.00 92.69 187 ILE A C 1
ATOM 1595 O O . ILE A 1 187 ? -22.396 5.644 20.574 1.00 92.69 187 ILE A O 1
ATOM 1599 N N . GLU A 1 188 ? -23.140 5.259 18.486 1.00 89.19 188 GLU A N 1
ATOM 1600 C CA . GLU A 1 188 ? -24.446 5.920 18.625 1.00 89.19 188 GLU A CA 1
ATOM 1601 C C . GLU A 1 188 ? -25.447 5.095 19.450 1.00 89.19 188 GLU A C 1
ATOM 1603 O O . GLU A 1 188 ? -26.402 5.643 19.992 1.00 89.19 188 GLU A O 1
ATOM 1608 N N . ASN A 1 189 ? -25.205 3.789 19.599 1.00 89.44 189 ASN A N 1
ATOM 1609 C CA . ASN A 1 189 ? -26.088 2.835 20.270 1.00 89.44 189 ASN A CA 1
ATOM 1610 C C . ASN A 1 189 ? -25.581 2.470 21.674 1.00 89.44 189 ASN A C 1
ATOM 1612 O O . ASN A 1 189 ? -25.700 1.324 22.114 1.00 89.44 189 ASN A O 1
ATOM 1616 N N . ALA A 1 190 ? -24.981 3.435 22.376 1.00 85.75 190 ALA A N 1
ATOM 1617 C CA . ALA A 1 190 ? -24.460 3.213 23.718 1.00 85.75 190 ALA A CA 1
ATOM 1618 C C . ALA A 1 190 ? -25.579 2.734 24.669 1.00 85.75 190 ALA A C 1
ATOM 1620 O O . ALA A 1 190 ? -26.617 3.388 24.760 1.00 85.75 190 ALA A O 1
ATOM 1621 N N . PRO A 1 191 ? -25.397 1.614 25.397 1.00 81.00 191 PRO A N 1
ATOM 1622 C CA . PRO A 1 191 ? -26.441 1.041 26.249 1.00 81.00 191 PRO A CA 1
ATOM 1623 C C . PRO A 1 191 ? -26.578 1.751 27.613 1.00 81.00 191 PRO A C 1
ATOM 1625 O O . PRO A 1 191 ? -26.994 1.123 28.590 1.00 81.00 191 PRO A O 1
ATOM 1628 N N . PHE A 1 192 ? -26.177 3.024 27.710 1.00 82.25 192 PHE A N 1
ATOM 1629 C CA . PHE A 1 192 ? -26.150 3.822 28.938 1.00 82.25 192 PHE A CA 1
ATOM 1630 C C . PHE A 1 192 ? -26.226 5.327 28.665 1.00 82.25 192 PHE A C 1
ATOM 1632 O O . PHE A 1 192 ? -25.712 5.771 27.612 1.00 82.25 192 PHE A O 1
#

Radius of gyration: 29.38 Å; Cα contacts (8 Å, |Δi|>4): 108; chains: 1; bounding box: 55×73×72 Å

Secondary structure (DSSP, 8-state):
--HHHHHHHHHHHHHHHHHHHHHHHHHHHHHHHHHHHHHHHHHHTTSTTTGGG-PPPPP-HHHHHHHHHHHHHHHHS---GGGHHHHHHHHHHHHHHHHHHHTT-HHHHHHHHHHHHHHHHHHHHHHHHHHHHHHHHHHHHHH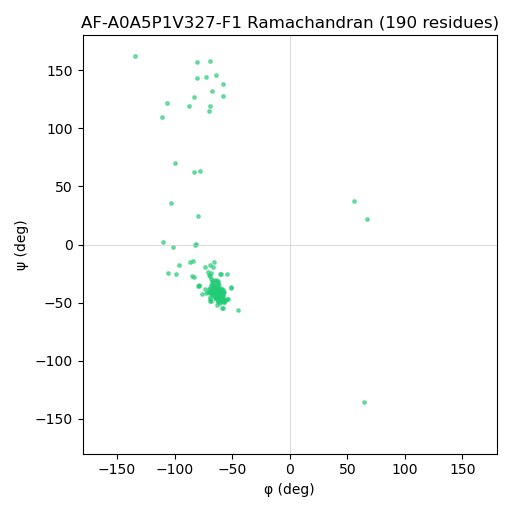HHHHHHHHHHTT--THHHHHHHHHHHHHHHHHHTT-HHHHHHHGGG---

Foldseek 3Di:
DDPVVCVVCVVVVVVVVVVVVVVVVVVVVVVVVVQVVQVVLLVQCPDPVRVVVRDHDDAPVVLLVVLVVLLVVLVPADDDPVCPVLNVVLVVLNVVLVVCRVSRVRVVSVVSSVVSVVSSVVSSVVRVVVLVVLLVVLVVLLVVVVVVLVVVLVPDDDPLNVVQVVLSVVLVVCSVVSVSVVNVVSSVVRPD

Solvent-accessible surface area (backbone atoms only — not comparable to full-atom values): 10846 Å² total; per-residue (Å²): 136,65,71,70,62,56,62,72,46,45,62,58,52,51,49,52,64,58,48,59,56,52,56,58,49,51,51,53,51,50,50,51,54,52,50,52,51,49,52,51,44,51,55,44,47,70,36,89,87,47,26,89,79,46,85,72,67,72,71,53,57,68,64,49,52,56,48,45,55,52,51,54,50,58,69,72,47,90,72,57,79,94,48,46,66,62,50,51,52,52,53,54,55,45,54,56,40,53,53,27,51,76,67,60,40,22,62,62,26,47,56,51,47,66,63,44,44,63,55,51,51,52,52,47,52,54,52,52,52,50,51,51,49,52,52,50,53,52,49,51,55,49,52,58,49,50,54,56,47,55,64,55,47,75,78,45,63,70,68,67,33,52,53,52,53,52,49,53,51,51,48,54,48,25,61,74,70,68,36,59,69,61,33,62,58,50,65,76,65,59,96,116

pLDDT: mean 88.66, std 12.18, range [46.69, 98.06]

Nearest PDB structures (foldseek):
  4fzp-assembly1_B  TM=7.589E-01  e=7.826E+00  Methanothermobacter thermautotrophicus str. Delta H
  6rjx-assembly1_A  TM=4.863E-01  e=7.826E+00  Borreliella burgdorferi B31